Protein AF-A0A3P3YC11-F1 (afdb_monomer_lite)

pLDDT: mean 80.74, std 18.75, range [31.38, 98.19]

InterPro domains:
  IPR009737 Thioredoxin-like ferredoxin [PF06999] (47-223)
  IPR009737 Thioredoxin-like ferredoxin [PTHR31902] (28-222)
  IPR009737 Thioredoxin-like ferredoxin [cd03062] (147-222)
  IPR036249 Thioredoxin-like superfamily [SSF52833] (149-223)

Foldseek 3Di:
DCDVVCVLLVLLFDDDQPLLVVLQVQQPDCPQGLVPPLLPDPDAFDFDAFQKEKEAADADLVPAALPNCPDQLNVLLVVLQVPAPAPGHYDYKYWNHHHQWMAMFQQQKIFGDPHHDHSLQSNLVCCCRGVVDDCVPPPGHDIDHHAKEKEAECNCNNAVNSVSYRVSVQVSVVVSCVVSVPRYYYIYMHDDGDSSFHRWMWIFHDDPSGRSIWIWGSWDQDDPRSGRNTDTHTHDD

Secondary structure (DSSP, 8-state):
-HHHHHHHHHHTTSS-HHHHHHHHHTT--TTTSTT-GGGG--PPP-----SEEEEEE---GGG--SSGGGSHHHHHHHHHHHHS--SSPEEEEEESSPTTEEEEETTTEEEE-SSSPPHHHHHHHHHHHHS----TT--PPPPEE---EEEEE--TTT-HHHHHHHHHHHHHHHHHHHHTT---E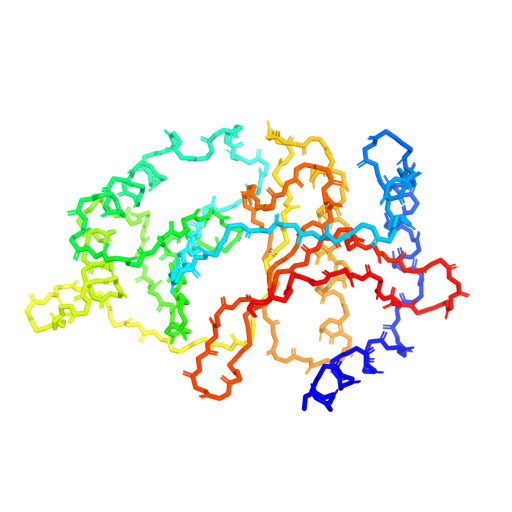EEEES--S-GGG-S-EEEE--BTTB---EEEEEEEE-SSSSS--EEEEE---

Organism: Plasmodiophora brassicae (NCBI:txid37360)

Sequence (237 aa):
MDTVMKGLVGALAAIAPVAARLQRSRCASTAVGFDRAEMDSEAKMEFKPYGLHIMVGSGAPSTWPSNWDTTDTGKAFVAAAKGVKSDVKVKVTACDAPVGHVFVFPASVRYEFQSNPTSTDATRILRVHASKEANEGTLLPKCSPVGPMIFVCSHAARDARCGACGPVLVNTFREEIASLRLAADVFACSHIGGHKYAGNAIIFAARDRQSRGDWFGYVKPDRGHGAAVWTAKTSKT

Structure (mmCIF, N/CA/C/O backbone):
data_AF-A0A3P3YC11-F1
#
_entry.id   AF-A0A3P3YC11-F1
#
loop_
_atom_site.group_PDB
_atom_site.id
_atom_site.type_symbol
_atom_site.label_atom_id
_atom_site.label_alt_id
_atom_site.label_comp_id
_atom_site.label_asym_id
_atom_site.label_entity_id
_atom_site.label_seq_id
_atom_site.pdbx_PDB_ins_code
_atom_site.Cartn_x
_atom_site.Cartn_y
_atom_site.Cartn_z
_atom_site.occupancy
_atom_site.B_iso_or_equiv
_atom_site.auth_seq_id
_atom_site.auth_comp_id
_atom_site.auth_asym_id
_atom_site.auth_atom_id
_atom_site.pdbx_PDB_model_num
ATOM 1 N N . MET A 1 1 ? -12.157 -20.520 -6.564 1.00 31.38 1 MET A N 1
ATOM 2 C CA . MET A 1 1 ? -10.774 -20.048 -6.303 1.00 31.38 1 MET A CA 1
ATOM 3 C C . MET A 1 1 ? -10.126 -19.478 -7.556 1.00 31.38 1 MET A C 1
ATOM 5 O O . MET A 1 1 ? -9.568 -18.391 -7.486 1.00 31.38 1 MET A O 1
ATOM 9 N N . ASP A 1 2 ? -10.294 -20.146 -8.695 1.00 35.44 2 ASP A N 1
ATOM 10 C CA . ASP A 1 2 ? -9.686 -19.769 -9.969 1.00 35.44 2 ASP A CA 1
ATOM 11 C C . ASP A 1 2 ? -10.378 -18.634 -10.733 1.00 35.44 2 ASP A C 1
ATOM 13 O O . ASP A 1 2 ? -9.699 -17.866 -11.380 1.00 35.44 2 ASP A O 1
ATOM 17 N N . THR A 1 3 ? -11.696 -18.465 -10.681 1.00 31.73 3 THR A N 1
ATOM 18 C CA . THR A 1 3 ? -12.405 -17.685 -11.719 1.00 31.73 3 THR A CA 1
ATOM 19 C C . THR A 1 3 ? -12.270 -16.164 -11.606 1.00 31.73 3 THR A C 1
ATOM 21 O O . THR A 1 3 ? -12.244 -15.484 -12.620 1.00 31.73 3 THR A O 1
ATOM 24 N N . VAL A 1 4 ? -12.136 -15.613 -10.395 1.00 36.00 4 VAL A N 1
ATOM 25 C CA . VAL A 1 4 ? -11.955 -14.159 -10.197 1.00 36.00 4 VAL A CA 1
ATOM 26 C C . VAL A 1 4 ? -10.496 -13.759 -10.404 1.00 36.00 4 VAL A C 1
ATOM 28 O O . VAL A 1 4 ? -10.234 -12.711 -10.978 1.00 36.00 4 VAL A O 1
ATOM 31 N N . MET A 1 5 ? -9.541 -14.616 -10.013 1.00 40.25 5 MET A N 1
ATOM 32 C CA . MET A 1 5 ? -8.123 -14.372 -10.291 1.00 40.25 5 MET A CA 1
ATOM 33 C C . MET A 1 5 ? -7.777 -14.694 -11.748 1.00 40.25 5 MET A C 1
ATOM 35 O O . MET A 1 5 ? -7.109 -13.887 -12.356 1.00 40.25 5 MET A O 1
ATOM 39 N N . LYS A 1 6 ? -8.304 -15.766 -12.359 1.00 38.12 6 LYS A N 1
ATOM 40 C CA . LYS A 1 6 ? -8.274 -15.989 -13.820 1.00 38.12 6 LYS A CA 1
ATOM 41 C C . LYS A 1 6 ? -9.089 -14.944 -14.579 1.00 38.12 6 LYS A C 1
ATOM 43 O O . LYS A 1 6 ? -8.797 -14.708 -15.735 1.00 38.12 6 LYS A O 1
ATOM 48 N N . GLY A 1 7 ? -10.082 -14.316 -13.955 1.00 36.03 7 GLY A N 1
ATOM 49 C CA . GLY A 1 7 ? -10.837 -13.203 -14.533 1.00 36.03 7 GLY A CA 1
ATOM 50 C C . GLY A 1 7 ? -10.022 -11.913 -14.547 1.00 36.03 7 GLY A C 1
ATOM 51 O O . GLY A 1 7 ? -9.930 -11.271 -15.582 1.00 36.03 7 GLY A O 1
ATOM 52 N N . LEU A 1 8 ? -9.357 -11.579 -13.436 1.00 43.12 8 LEU A N 1
ATOM 53 C CA . LEU A 1 8 ? -8.451 -10.431 -13.348 1.00 43.12 8 LEU A CA 1
ATOM 54 C C . LEU A 1 8 ? -7.185 -10.674 -14.192 1.00 43.12 8 LEU A C 1
ATOM 56 O O . LEU A 1 8 ? -6.868 -9.870 -15.048 1.00 43.12 8 LEU A O 1
ATOM 60 N N . VAL A 1 9 ? -6.520 -11.823 -14.034 1.00 42.84 9 VAL A N 1
ATOM 61 C CA . VAL A 1 9 ? -5.318 -12.259 -14.781 1.00 42.84 9 VAL A CA 1
ATOM 62 C C . VAL A 1 9 ? -5.615 -12.545 -16.259 1.00 42.84 9 VAL A C 1
ATOM 64 O O . VAL A 1 9 ? -4.761 -12.304 -17.103 1.00 42.84 9 VAL A O 1
ATOM 67 N N . GLY A 1 10 ? -6.808 -13.037 -16.596 1.00 36.97 10 GLY A N 1
ATOM 68 C CA . GLY A 1 10 ? -7.215 -13.353 -17.971 1.00 36.97 10 GLY A CA 1
ATOM 69 C C . GLY A 1 10 ? -7.763 -12.156 -18.745 1.00 36.97 10 GLY A C 1
ATOM 70 O O . GLY A 1 10 ? -7.577 -12.099 -19.956 1.00 36.97 10 GLY A O 1
ATOM 71 N N . ALA A 1 11 ? -8.365 -11.169 -18.072 1.00 36.66 11 ALA A N 1
ATOM 72 C CA . ALA A 1 11 ? -8.694 -9.890 -18.700 1.00 36.66 11 ALA A CA 1
ATOM 73 C C . ALA A 1 11 ? -7.411 -9.113 -19.067 1.00 36.66 11 ALA A C 1
ATOM 75 O O . ALA A 1 11 ? -7.336 -8.565 -20.159 1.00 36.66 11 ALA A O 1
ATOM 76 N N . LEU A 1 12 ? -6.357 -9.188 -18.237 1.00 42.50 12 LEU A N 1
ATOM 77 C CA . LEU A 1 12 ? -5.013 -8.596 -18.445 1.00 42.50 12 LEU A CA 1
ATOM 78 C C . LEU A 1 12 ? -4.248 -9.094 -19.684 1.00 42.50 12 LEU A C 1
ATOM 80 O O . LEU A 1 12 ? -3.185 -8.570 -20.005 1.00 42.50 12 LEU A O 1
ATOM 84 N N . ALA A 1 13 ? -4.773 -10.075 -20.421 1.00 38.78 13 ALA A N 1
ATOM 85 C CA . ALA A 1 13 ? -4.080 -10.674 -21.557 1.00 38.78 13 ALA A CA 1
ATOM 86 C C . ALA A 1 13 ? -4.259 -9.937 -22.903 1.00 38.78 13 ALA A C 1
ATOM 88 O O . ALA A 1 13 ? -3.615 -10.337 -23.871 1.00 38.78 13 ALA A O 1
ATOM 89 N N . ALA A 1 14 ? -5.105 -8.900 -23.016 1.00 39.62 14 ALA A N 1
ATOM 90 C CA . ALA A 1 14 ? -5.551 -8.445 -24.342 1.00 39.62 14 ALA A CA 1
ATOM 91 C C . ALA A 1 14 ? -5.082 -7.060 -24.836 1.00 39.62 14 ALA A C 1
ATOM 93 O O . ALA A 1 14 ? -5.078 -6.874 -26.051 1.00 39.62 14 ALA A O 1
ATOM 94 N N . ILE A 1 15 ? -4.707 -6.071 -24.009 1.00 45.22 15 ILE A N 1
ATOM 95 C CA . ILE A 1 15 ? -4.451 -4.705 -24.530 1.00 45.22 15 ILE A CA 1
ATOM 96 C C . ILE A 1 15 ? -3.474 -3.898 -23.642 1.00 45.22 15 ILE A C 1
ATOM 98 O O . ILE A 1 15 ? -3.940 -3.244 -22.716 1.00 45.22 15 ILE A O 1
ATOM 102 N N . ALA A 1 16 ? -2.164 -3.885 -23.970 1.00 48.28 16 ALA A N 1
ATOM 103 C CA . ALA A 1 16 ? -1.202 -2.757 -23.793 1.00 48.28 16 ALA A CA 1
ATOM 104 C C . ALA A 1 16 ? 0.285 -3.137 -24.106 1.00 48.28 16 ALA A C 1
ATOM 106 O O . ALA A 1 16 ? 1.169 -3.010 -23.254 1.00 48.28 16 ALA A O 1
ATOM 107 N N . PRO A 1 17 ? 0.647 -3.575 -25.332 1.00 52.44 17 PRO A N 1
ATOM 108 C CA . PRO A 1 17 ? 1.970 -4.172 -25.595 1.00 52.44 17 PRO A CA 1
ATOM 109 C C . PRO A 1 17 ? 3.158 -3.199 -25.502 1.00 52.44 17 PRO A C 1
ATOM 111 O O . PRO A 1 17 ? 4.260 -3.568 -25.094 1.00 52.44 17 PRO A O 1
ATOM 114 N N . VAL A 1 18 ? 2.967 -1.954 -25.947 1.00 48.53 18 VAL A N 1
ATOM 115 C CA . VAL A 1 18 ? 4.087 -1.052 -26.275 1.00 48.53 18 VAL A CA 1
ATOM 116 C C . VAL A 1 18 ? 4.528 -0.216 -25.071 1.00 48.53 18 VAL A C 1
ATOM 118 O O . VAL A 1 18 ? 5.728 -0.124 -24.802 1.00 48.53 18 VAL A O 1
ATOM 121 N N . ALA A 1 19 ? 3.584 0.340 -24.306 1.00 48.12 19 ALA A N 1
ATOM 122 C CA . ALA A 1 19 ? 3.881 1.129 -23.107 1.00 48.12 19 ALA A CA 1
ATOM 123 C C . ALA A 1 19 ? 4.548 0.269 -22.021 1.00 48.12 19 ALA A C 1
ATOM 125 O O . ALA A 1 19 ? 5.617 0.625 -21.515 1.00 48.12 19 ALA A O 1
ATOM 126 N N . ALA A 1 20 ? 4.009 -0.932 -21.782 1.00 51.00 20 ALA A N 1
ATOM 127 C CA . ALA A 1 20 ? 4.598 -1.905 -20.871 1.00 51.00 20 ALA A CA 1
ATOM 128 C C . ALA A 1 20 ? 6.031 -2.282 -21.290 1.00 51.00 20 ALA A C 1
ATOM 130 O O . ALA A 1 20 ? 6.932 -2.316 -20.451 1.00 51.00 20 ALA A O 1
ATOM 131 N N . ARG A 1 21 ? 6.293 -2.499 -22.591 1.00 56.41 21 ARG A N 1
ATOM 132 C CA . ARG A 1 21 ? 7.642 -2.794 -23.121 1.00 56.41 21 ARG A CA 1
ATOM 133 C C . ARG A 1 21 ? 8.648 -1.668 -22.859 1.00 56.41 21 ARG A C 1
ATOM 135 O O . ARG A 1 21 ? 9.783 -1.951 -22.479 1.00 56.41 21 ARG A O 1
ATOM 142 N N . LEU A 1 22 ? 8.234 -0.411 -23.014 1.00 52.38 22 LEU A N 1
ATOM 143 C CA . LEU A 1 22 ? 9.079 0.771 -22.788 1.00 52.38 22 LEU A CA 1
ATOM 144 C C . LEU A 1 22 ? 9.325 1.086 -21.307 1.00 52.38 22 LEU A C 1
ATOM 146 O O . LEU A 1 22 ? 10.337 1.703 -20.974 1.00 52.38 22 LEU A O 1
ATOM 150 N N . GLN A 1 23 ? 8.414 0.714 -20.409 1.00 58.94 23 GLN A N 1
ATOM 151 C CA . GLN A 1 23 ? 8.630 0.846 -18.965 1.00 58.94 23 GLN A CA 1
ATOM 152 C C . GLN A 1 23 ? 9.544 -0.269 -18.439 1.00 58.94 23 GLN A C 1
ATOM 154 O O . GLN A 1 23 ? 10.424 -0.011 -17.619 1.00 58.94 23 GLN A O 1
ATOM 159 N N . ARG A 1 24 ? 9.413 -1.490 -18.975 1.00 58.72 24 ARG A N 1
ATOM 160 C CA . ARG A 1 24 ? 10.294 -2.627 -18.655 1.00 58.72 24 ARG A CA 1
ATOM 161 C C . ARG A 1 24 ? 11.753 -2.366 -18.999 1.00 58.72 24 ARG A C 1
ATOM 163 O O . ARG A 1 24 ? 12.612 -2.651 -18.172 1.00 58.72 24 ARG A O 1
ATOM 170 N N . SER A 1 25 ? 12.045 -1.817 -20.181 1.00 59.88 25 SER A N 1
ATOM 171 C CA . SER A 1 25 ? 13.430 -1.546 -20.598 1.00 59.88 25 SER A CA 1
ATOM 172 C C . SER A 1 25 ? 14.163 -0.600 -19.640 1.00 59.88 25 SER A C 1
ATOM 174 O O . SER A 1 25 ? 15.367 -0.732 -19.458 1.00 59.88 25 SER A O 1
ATOM 176 N N . ARG A 1 26 ? 13.441 0.296 -18.953 1.00 65.38 26 ARG A N 1
ATOM 177 C CA . ARG A 1 26 ? 14.008 1.214 -17.948 1.00 65.38 26 ARG A CA 1
ATOM 178 C C . ARG A 1 26 ? 14.329 0.548 -16.606 1.00 65.38 26 ARG A C 1
ATOM 180 O O . ARG A 1 26 ? 15.037 1.138 -15.800 1.00 65.38 26 ARG A O 1
ATOM 187 N N . CYS A 1 27 ? 13.823 -0.661 -16.362 1.00 74.81 27 CYS A N 1
ATOM 188 C CA . CYS A 1 27 ? 14.071 -1.453 -15.153 1.00 74.81 27 CYS A CA 1
ATOM 189 C C . CYS A 1 27 ? 14.816 -2.772 -15.462 1.00 74.81 27 CYS A C 1
ATOM 191 O O . CYS A 1 27 ? 14.882 -3.676 -14.627 1.00 74.81 27 CYS A O 1
ATOM 193 N N . ALA A 1 28 ? 15.393 -2.897 -16.660 1.00 76.56 28 ALA A N 1
ATOM 194 C CA . ALA A 1 28 ? 16.264 -4.004 -17.041 1.00 76.56 28 ALA A CA 1
ATOM 195 C C . ALA A 1 28 ? 17.626 -3.846 -16.337 1.00 76.56 28 ALA A C 1
ATOM 197 O O . ALA A 1 28 ? 18.517 -3.136 -16.798 1.00 76.56 28 ALA A O 1
ATOM 198 N N . SER A 1 29 ? 17.747 -4.415 -15.136 1.00 85.38 29 SER A N 1
ATOM 199 C CA . SER A 1 29 ? 18.970 -4.381 -14.329 1.00 85.38 29 SER A CA 1
ATOM 200 C C . SER A 1 29 ? 19.126 -5.675 -13.542 1.00 85.38 29 SER A C 1
ATOM 202 O O . SER A 1 29 ? 18.206 -6.104 -12.840 1.00 85.38 29 SER A O 1
ATOM 204 N N . THR A 1 30 ? 20.319 -6.261 -13.613 1.00 87.75 30 THR A N 1
ATOM 205 C CA . THR A 1 30 ? 20.711 -7.465 -12.867 1.00 87.75 30 THR A CA 1
ATOM 206 C C . THR A 1 30 ? 21.045 -7.179 -11.401 1.00 87.75 30 THR A C 1
ATOM 208 O O . THR A 1 30 ? 21.107 -8.109 -10.603 1.00 87.75 30 THR A O 1
ATOM 211 N N . ALA A 1 31 ? 21.225 -5.907 -11.022 1.00 88.81 31 ALA A N 1
ATOM 212 C CA . ALA A 1 31 ? 21.516 -5.494 -9.647 1.00 88.81 31 ALA A CA 1
ATOM 213 C C . ALA A 1 31 ? 20.243 -5.124 -8.870 1.00 88.81 31 ALA A C 1
ATOM 215 O O . ALA A 1 31 ? 20.035 -5.569 -7.737 1.00 88.81 31 ALA A O 1
ATOM 216 N N . VAL A 1 32 ? 19.379 -4.306 -9.481 1.00 91.44 32 VAL A N 1
ATOM 217 C CA . VAL A 1 32 ? 18.206 -3.723 -8.807 1.00 91.44 32 VAL A CA 1
ATOM 218 C C . VAL A 1 32 ? 16.900 -3.875 -9.575 1.00 91.44 32 VAL A C 1
ATOM 220 O O . VAL A 1 32 ? 15.855 -3.583 -9.013 1.00 91.44 32 VAL A O 1
ATOM 223 N N . GLY A 1 33 ? 16.920 -4.373 -10.808 1.00 90.06 33 GLY A N 1
ATOM 224 C CA . GLY A 1 33 ? 15.754 -4.423 -11.689 1.00 90.06 33 GLY A CA 1
ATOM 225 C C . GLY A 1 33 ? 15.116 -5.804 -11.822 1.00 90.06 33 GLY A C 1
ATOM 226 O O . GLY A 1 33 ? 15.265 -6.664 -10.955 1.00 90.06 33 GLY A O 1
ATOM 227 N N . PHE A 1 34 ? 14.398 -6.029 -12.921 1.00 88.88 34 PHE A N 1
ATOM 228 C CA . PHE A 1 34 ? 13.710 -7.301 -13.188 1.00 88.88 34 PHE A CA 1
ATOM 229 C C . PHE A 1 34 ? 14.617 -8.417 -13.726 1.00 88.88 34 PHE A C 1
ATOM 231 O O . PHE A 1 34 ? 14.152 -9.545 -13.877 1.00 88.88 34 PHE A O 1
ATOM 238 N N . ASP A 1 35 ? 15.897 -8.130 -13.979 1.00 88.62 35 ASP A N 1
ATOM 239 C CA . ASP A 1 35 ? 16.855 -9.095 -14.540 1.00 88.62 35 ASP A CA 1
ATOM 240 C C . ASP A 1 35 ? 17.722 -9.756 -13.460 1.00 88.62 35 ASP A C 1
ATOM 242 O O . ASP A 1 35 ? 18.670 -10.477 -13.766 1.00 88.62 35 ASP A O 1
ATOM 246 N N . ARG A 1 36 ? 17.423 -9.497 -12.182 1.00 90.38 36 ARG A N 1
ATOM 247 C CA . ARG A 1 36 ? 18.080 -10.165 -11.054 1.00 90.38 36 ARG A CA 1
ATOM 248 C C . ARG A 1 36 ? 17.821 -11.674 -11.124 1.00 90.38 36 ARG A C 1
ATOM 250 O O . ARG A 1 36 ? 16.682 -12.093 -11.326 1.00 90.38 36 ARG A O 1
ATOM 257 N N . ALA A 1 37 ? 18.853 -12.480 -10.885 1.00 88.69 37 ALA A N 1
ATOM 258 C CA . ALA A 1 37 ? 18.785 -13.938 -11.010 1.00 88.69 37 ALA A CA 1
ATOM 259 C C . ALA A 1 37 ? 17.707 -14.574 -10.113 1.00 88.69 37 ALA A C 1
ATOM 261 O O . ALA A 1 37 ? 17.071 -15.557 -10.486 1.00 88.69 37 ALA A O 1
ATOM 262 N N . GLU A 1 38 ? 17.450 -13.998 -8.936 1.00 85.94 38 GLU A N 1
ATOM 263 C CA . GLU A 1 38 ? 16.436 -14.504 -8.012 1.00 85.94 38 GLU A CA 1
ATOM 264 C C . GLU A 1 38 ? 14.983 -14.299 -8.476 1.00 85.94 38 GLU A C 1
ATOM 266 O O . GLU A 1 38 ? 14.090 -14.905 -7.884 1.00 85.94 38 GLU A O 1
ATOM 271 N N . MET A 1 39 ? 14.727 -13.487 -9.512 1.00 82.38 39 MET A N 1
ATOM 272 C CA . MET A 1 39 ? 13.371 -13.228 -10.029 1.00 82.38 39 MET A CA 1
ATOM 273 C C . MET A 1 39 ? 12.712 -14.470 -10.633 1.00 82.38 39 MET A C 1
ATOM 275 O O . MET A 1 39 ? 11.491 -14.577 -10.597 1.00 82.38 39 MET A O 1
ATOM 279 N N . ASP A 1 40 ? 13.518 -15.396 -11.152 1.00 80.62 40 ASP A N 1
ATOM 280 C CA . ASP A 1 40 ? 13.090 -16.668 -11.752 1.00 80.62 40 ASP A CA 1
ATOM 281 C C . ASP A 1 40 ? 13.310 -17.863 -10.815 1.00 80.62 40 ASP A C 1
ATOM 283 O O . ASP A 1 40 ? 13.203 -19.019 -11.210 1.00 80.62 40 ASP A O 1
ATOM 287 N N . SER A 1 41 ? 13.647 -17.603 -9.550 1.00 73.12 41 SER A N 1
ATOM 288 C CA . SER A 1 41 ? 13.784 -18.664 -8.553 1.00 73.12 41 SER A CA 1
ATOM 289 C C . SER A 1 41 ? 12.448 -19.392 -8.360 1.00 73.12 41 SER A C 1
ATOM 291 O O . SER A 1 41 ? 11.405 -18.770 -8.474 1.00 73.12 41 SER A O 1
ATOM 293 N N . GLU A 1 42 ? 12.450 -20.650 -7.921 1.00 6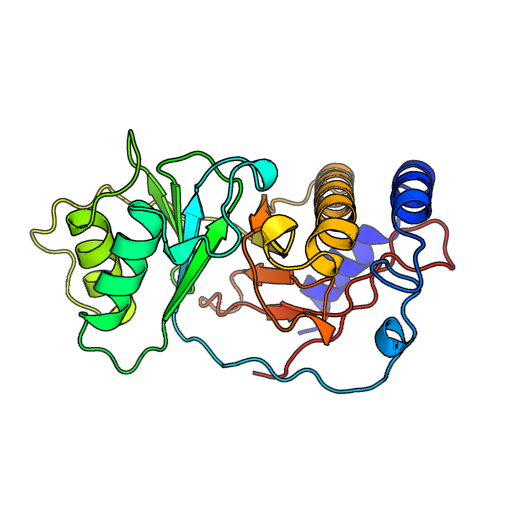9.94 42 GLU A N 1
ATOM 294 C CA . GLU A 1 42 ? 11.250 -21.354 -7.419 1.00 69.94 42 GLU A CA 1
ATOM 295 C C . GLU A 1 42 ? 11.066 -21.199 -5.895 1.00 69.94 42 GLU A C 1
ATOM 297 O O . GLU A 1 42 ? 10.158 -21.765 -5.286 1.00 69.94 42 GLU A O 1
ATOM 302 N N . ALA A 1 43 ? 11.933 -20.419 -5.235 1.00 69.12 43 ALA A N 1
ATOM 303 C CA . ALA A 1 43 ? 11.908 -20.273 -3.784 1.00 69.12 43 ALA A CA 1
ATOM 304 C C . ALA A 1 43 ? 10.558 -19.734 -3.292 1.00 69.12 43 ALA A C 1
ATOM 306 O O . ALA A 1 43 ? 10.063 -18.714 -3.794 1.00 69.12 43 ALA A O 1
ATOM 307 N N . LYS A 1 44 ? 10.001 -20.405 -2.277 1.00 68.31 44 LYS A N 1
ATOM 308 C CA . LYS A 1 44 ? 8.820 -19.944 -1.546 1.00 68.31 44 LYS A CA 1
ATOM 309 C C . LYS A 1 44 ? 9.147 -18.644 -0.821 1.00 68.31 44 LYS A C 1
ATOM 311 O O . LYS A 1 44 ? 10.247 -18.470 -0.302 1.00 68.31 44 LYS A O 1
ATOM 316 N N . MET A 1 45 ? 8.178 -17.741 -0.794 1.00 72.31 45 MET A N 1
ATOM 317 C CA . MET A 1 45 ? 8.295 -16.506 -0.035 1.00 72.31 45 MET A CA 1
ATOM 318 C C . MET A 1 45 ? 7.722 -16.705 1.354 1.00 72.31 45 MET A C 1
ATOM 320 O O . MET A 1 45 ? 6.624 -17.239 1.519 1.00 72.31 45 MET A O 1
ATOM 324 N N . GLU A 1 46 ? 8.460 -16.215 2.334 1.00 71.38 46 GLU A N 1
ATOM 325 C CA . GLU A 1 46 ? 8.016 -16.152 3.714 1.00 71.38 46 GLU A CA 1
ATOM 326 C C . GLU A 1 46 ? 7.658 -14.709 4.045 1.00 71.38 46 GLU A C 1
ATOM 328 O O . GLU A 1 46 ? 8.499 -13.807 3.972 1.00 71.38 46 GLU A O 1
ATOM 333 N N . PHE A 1 47 ? 6.401 -14.494 4.417 1.00 71.00 47 PHE A N 1
ATOM 334 C CA . PHE A 1 47 ? 5.934 -13.223 4.944 1.00 71.00 47 PHE A CA 1
ATOM 335 C C . PHE A 1 47 ? 5.445 -13.414 6.371 1.00 71.00 47 PHE A C 1
ATOM 337 O O . PHE A 1 47 ? 4.905 -14.456 6.738 1.00 71.00 47 PHE A O 1
ATOM 344 N N . LYS A 1 48 ? 5.635 -12.380 7.192 1.00 75.81 48 LYS A N 1
ATOM 345 C CA . LYS A 1 48 ? 5.049 -12.358 8.529 1.00 75.81 48 LYS A CA 1
ATOM 346 C C . LYS A 1 48 ? 3.530 -12.221 8.377 1.00 75.81 48 LYS A C 1
ATOM 348 O O . LYS A 1 48 ? 3.104 -11.271 7.721 1.00 75.81 48 LYS A O 1
ATOM 353 N N . PRO A 1 49 ? 2.719 -13.107 8.979 1.00 77.75 49 PRO A N 1
ATOM 354 C CA . PRO A 1 49 ? 1.275 -12.950 8.944 1.00 77.75 49 PRO A CA 1
ATOM 355 C C . PRO A 1 49 ? 0.875 -11.746 9.803 1.00 77.75 49 PRO A C 1
ATOM 357 O O . PRO A 1 49 ? 1.289 -11.631 10.963 1.00 77.75 49 PRO A O 1
ATOM 360 N N . TYR A 1 50 ? 0.069 -10.859 9.226 1.00 87.81 50 TYR A N 1
ATOM 361 C CA . TYR A 1 50 ? -0.557 -9.730 9.906 1.00 87.81 50 TYR A CA 1
ATOM 362 C C . TYR A 1 50 ? -2.072 -9.913 9.858 1.00 87.81 50 TYR A C 1
ATOM 364 O O . TYR A 1 50 ? -2.618 -10.324 8.840 1.00 87.81 50 TYR A O 1
ATOM 372 N N . GLY A 1 51 ? -2.745 -9.653 10.977 1.00 90.06 51 GLY A N 1
ATOM 373 C CA . GLY A 1 51 ? -4.204 -9.759 11.061 1.00 90.06 51 GLY A CA 1
ATOM 374 C C . GLY A 1 51 ? -4.923 -8.433 10.805 1.00 90.06 51 GLY A C 1
ATOM 375 O O . GLY A 1 51 ? -6.130 -8.436 10.584 1.00 90.06 51 GLY A O 1
ATOM 376 N N . LEU A 1 52 ? -4.188 -7.316 10.822 1.00 93.56 52 LEU A N 1
ATOM 377 C CA . LEU A 1 52 ? -4.692 -5.975 10.539 1.00 93.56 52 LEU A CA 1
ATOM 378 C C . LEU A 1 52 ? -3.662 -5.208 9.712 1.00 93.56 52 LEU A C 1
ATOM 380 O O . LEU A 1 52 ? -2.494 -5.116 10.095 1.00 93.56 52 LEU A O 1
ATOM 384 N N . HIS A 1 53 ? -4.101 -4.627 8.603 1.00 95.38 53 HIS A N 1
ATOM 385 C CA . HIS A 1 53 ? -3.287 -3.739 7.783 1.00 95.38 53 HIS A CA 1
ATOM 386 C C . HIS A 1 53 ? -3.889 -2.342 7.776 1.00 95.38 53 HIS A C 1
ATOM 388 O O . HIS A 1 53 ? -5.083 -2.175 7.527 1.00 95.38 53 HIS A O 1
ATOM 394 N N . ILE A 1 54 ? -3.042 -1.349 8.023 1.00 96.94 54 ILE A N 1
ATOM 395 C CA . ILE A 1 54 ? -3.394 0.065 7.991 1.00 96.94 54 ILE A CA 1
ATOM 396 C C . ILE A 1 54 ? -2.534 0.734 6.927 1.00 96.94 54 ILE A C 1
ATOM 398 O O . ILE A 1 54 ? -1.312 0.824 7.080 1.00 96.94 54 ILE A O 1
ATOM 402 N N . MET A 1 55 ? -3.179 1.197 5.860 1.00 97.69 55 MET A N 1
ATOM 403 C CA . MET A 1 55 ? -2.530 1.958 4.794 1.00 97.69 55 MET A CA 1
ATOM 404 C C . MET A 1 55 ? -2.821 3.440 5.007 1.00 97.69 55 MET A C 1
ATOM 406 O O . MET A 1 55 ? -3.980 3.848 5.009 1.00 97.69 55 MET A O 1
ATOM 410 N N . VAL A 1 56 ? -1.785 4.245 5.214 1.00 98.06 56 VAL A N 1
ATOM 411 C CA . VAL A 1 56 ? -1.904 5.674 5.528 1.00 98.06 56 VAL A CA 1
ATOM 412 C C . VAL A 1 56 ? -1.526 6.486 4.296 1.00 98.06 56 VAL A C 1
ATOM 414 O O . VAL A 1 56 ? -0.425 6.337 3.772 1.00 98.06 56 VAL A O 1
ATOM 417 N N . GLY A 1 57 ? -2.426 7.338 3.814 1.00 97.62 57 GLY A N 1
ATOM 418 C CA . GLY A 1 57 ? -2.147 8.292 2.746 1.00 97.62 57 GLY A CA 1
ATOM 419 C C . GLY A 1 57 ? -1.095 9.295 3.206 1.00 97.62 57 GLY A C 1
ATOM 420 O O . GLY A 1 57 ? -1.267 9.978 4.216 1.00 97.62 57 GLY A O 1
ATOM 421 N N . SER A 1 58 ? 0.040 9.330 2.517 1.00 95.12 58 SER A N 1
ATOM 422 C CA . SER A 1 58 ? 1.225 10.104 2.916 1.00 95.12 58 SER A CA 1
ATOM 423 C C . SER A 1 58 ? 1.904 10.780 1.723 1.00 95.12 58 SER A C 1
ATOM 425 O O . SER A 1 58 ? 3.090 11.103 1.783 1.00 95.12 58 SER A O 1
ATOM 427 N N . GLY A 1 59 ? 1.165 10.995 0.630 1.00 90.12 59 GLY A N 1
ATOM 428 C CA . GLY A 1 59 ? 1.683 11.646 -0.572 1.00 90.12 59 GLY A CA 1
ATOM 429 C C . GLY A 1 59 ? 2.738 10.818 -1.314 1.00 90.12 59 GLY A C 1
ATOM 430 O O . GLY A 1 59 ? 2.859 9.611 -1.122 1.00 90.12 59 GLY A O 1
ATOM 431 N N . ALA A 1 60 ? 3.489 11.464 -2.205 1.00 92.50 60 ALA A N 1
ATOM 432 C CA . ALA A 1 60 ? 4.341 10.773 -3.169 1.00 92.50 60 ALA A CA 1
ATOM 433 C C . ALA A 1 60 ? 5.503 9.981 -2.520 1.00 92.50 60 ALA A C 1
ATOM 435 O O . ALA A 1 60 ? 6.171 10.506 -1.631 1.00 92.50 60 ALA A O 1
ATOM 436 N N . PRO A 1 61 ? 5.861 8.784 -3.032 1.00 94.06 61 PRO A N 1
ATOM 437 C CA . PRO A 1 61 ? 6.962 7.981 -2.490 1.00 94.06 61 PRO A CA 1
ATOM 438 C C . PRO A 1 61 ? 8.324 8.681 -2.449 1.00 94.06 61 PRO A C 1
ATOM 440 O O . PRO A 1 61 ? 9.183 8.320 -1.647 1.00 94.06 61 PRO A O 1
ATOM 443 N N . SER A 1 62 ? 8.532 9.675 -3.317 1.00 93.50 62 SER A N 1
ATOM 444 C CA . SER A 1 62 ? 9.761 10.467 -3.397 1.00 93.50 62 SER A CA 1
ATOM 445 C C . SER A 1 62 ? 9.988 11.379 -2.190 1.00 93.50 62 SER A C 1
ATOM 447 O O . SER A 1 62 ? 11.100 11.867 -2.017 1.00 93.50 62 SER A O 1
ATOM 449 N N . THR A 1 63 ? 8.963 11.633 -1.372 1.00 93.38 63 THR A N 1
ATOM 450 C CA . THR A 1 63 ? 9.069 12.487 -0.177 1.00 93.38 63 THR A CA 1
ATOM 451 C C . THR A 1 63 ? 9.283 11.686 1.106 1.00 93.38 63 THR A C 1
ATOM 453 O O . THR A 1 63 ? 9.534 12.272 2.159 1.00 93.38 63 THR A O 1
ATOM 456 N N . TRP A 1 64 ? 9.186 10.354 1.053 1.00 95.50 64 TRP A N 1
ATOM 457 C CA . TRP A 1 64 ? 9.302 9.519 2.242 1.00 95.50 64 TRP A CA 1
ATOM 458 C C . TRP A 1 64 ? 10.765 9.354 2.675 1.00 95.50 64 TRP A C 1
ATOM 460 O O . TRP A 1 64 ? 11.628 9.057 1.843 1.00 95.50 64 TRP A O 1
ATOM 470 N N . PRO A 1 65 ? 11.069 9.476 3.981 1.00 95.75 65 PRO A N 1
ATOM 471 C CA . PRO A 1 65 ? 12.379 9.105 4.495 1.00 95.75 65 PRO A CA 1
ATOM 472 C C . PRO A 1 65 ? 12.553 7.584 4.430 1.00 95.75 65 PRO A C 1
ATOM 474 O O . PRO A 1 65 ? 11.577 6.838 4.506 1.00 95.75 65 PRO A O 1
ATOM 477 N N . SER A 1 66 ? 13.801 7.099 4.413 1.00 94.56 66 SER A N 1
ATOM 478 C CA . SER A 1 66 ? 14.113 5.657 4.392 1.00 94.56 66 SER A CA 1
ATOM 479 C C . SER A 1 66 ? 13.358 4.855 5.459 1.00 94.56 66 SER A C 1
ATOM 481 O O . SER A 1 66 ? 12.996 3.700 5.239 1.00 94.56 66 SER A O 1
ATOM 483 N N . ASN A 1 67 ? 13.094 5.464 6.615 1.00 93.31 67 ASN A N 1
ATOM 484 C CA . ASN A 1 67 ? 12.242 4.914 7.660 1.00 93.31 67 ASN A CA 1
ATOM 485 C C . ASN A 1 67 ? 10.972 5.759 7.775 1.00 93.31 67 ASN A C 1
ATOM 487 O O . ASN A 1 67 ? 10.913 6.670 8.589 1.00 93.31 67 ASN A O 1
ATOM 491 N N . TRP A 1 68 ? 9.941 5.466 6.985 1.00 92.38 68 TRP A N 1
ATOM 492 C CA . TRP A 1 68 ? 8.695 6.242 7.016 1.00 92.38 68 TRP A CA 1
ATOM 493 C C . TRP A 1 68 ? 8.051 6.289 8.426 1.00 92.38 68 TRP A C 1
ATOM 495 O O . TRP A 1 68 ? 7.456 7.298 8.801 1.00 92.38 68 TRP A O 1
ATOM 505 N N . ASP A 1 69 ? 8.269 5.255 9.248 1.00 90.75 69 ASP A N 1
ATOM 506 C CA . ASP A 1 69 ? 7.840 5.180 10.652 1.00 90.75 69 ASP A CA 1
ATOM 507 C C . ASP A 1 69 ? 8.471 6.265 11.555 1.00 90.75 69 ASP A C 1
ATOM 509 O O . ASP A 1 69 ? 8.065 6.407 12.706 1.00 90.75 69 ASP A O 1
ATOM 513 N N . THR A 1 70 ? 9.469 7.029 11.080 1.00 93.12 70 THR A N 1
ATOM 514 C CA . THR A 1 70 ? 10.056 8.161 11.823 1.00 93.12 70 THR A CA 1
ATOM 515 C C . THR A 1 70 ? 9.340 9.487 11.582 1.00 93.12 70 THR A C 1
ATOM 517 O O . THR A 1 70 ? 9.633 10.455 12.287 1.00 93.12 70 THR A O 1
ATOM 520 N N . THR A 1 71 ? 8.425 9.544 10.612 1.00 93.69 71 THR A N 1
ATOM 521 C CA . THR A 1 71 ? 7.514 10.684 10.422 1.00 93.69 71 THR A CA 1
ATOM 522 C C . THR A 1 71 ? 6.546 10.789 11.599 1.00 93.69 71 THR A C 1
ATOM 524 O O . THR A 1 71 ? 6.288 9.794 12.276 1.00 93.69 71 THR A O 1
ATOM 527 N N . ASP A 1 72 ? 5.983 11.969 11.852 1.00 94.31 72 ASP A N 1
ATOM 528 C CA . ASP A 1 72 ? 5.060 12.154 12.980 1.00 94.31 72 ASP A CA 1
ATOM 529 C C . ASP A 1 72 ? 3.813 11.267 12.851 1.00 94.31 72 ASP A C 1
ATOM 531 O O . ASP A 1 72 ? 3.433 10.583 13.803 1.00 94.31 72 ASP A O 1
ATOM 535 N N . THR A 1 73 ? 3.238 11.178 11.649 1.00 94.12 73 THR A N 1
ATOM 536 C CA . THR A 1 73 ? 2.109 10.283 11.359 1.00 94.12 73 THR A CA 1
ATOM 537 C C . THR A 1 73 ? 2.504 8.807 11.466 1.00 94.12 73 THR A C 1
ATOM 539 O O . THR A 1 73 ? 1.770 8.017 12.059 1.00 94.12 73 THR A O 1
ATOM 542 N N . GLY A 1 74 ? 3.678 8.416 10.958 1.00 95.19 74 GLY A N 1
ATOM 543 C CA . GLY A 1 74 ? 4.185 7.047 11.101 1.00 95.19 74 GLY A CA 1
ATOM 544 C C . GLY A 1 74 ? 4.365 6.647 12.567 1.00 95.19 74 GLY A C 1
ATOM 545 O O . GLY A 1 74 ? 3.826 5.627 13.002 1.00 95.19 74 GLY A O 1
ATOM 546 N N . LYS A 1 75 ? 5.022 7.498 13.366 1.00 96.25 75 LYS A N 1
ATOM 547 C CA . LYS A 1 75 ? 5.187 7.307 14.817 1.00 96.25 75 LYS A CA 1
ATOM 548 C C . LYS A 1 75 ? 3.844 7.183 15.524 1.00 96.25 75 LYS A C 1
ATOM 550 O O . LYS A 1 75 ? 3.695 6.297 16.362 1.00 96.25 75 LYS A O 1
ATOM 555 N N . ALA A 1 76 ? 2.874 8.030 15.180 1.00 96.62 76 ALA A N 1
ATOM 556 C CA . ALA A 1 76 ? 1.537 8.009 15.765 1.00 96.62 76 ALA A CA 1
ATOM 557 C C . ALA A 1 76 ? 0.849 6.646 15.584 1.00 96.62 76 ALA A C 1
ATOM 559 O O . ALA A 1 76 ? 0.409 6.044 16.566 1.00 96.62 76 ALA A O 1
ATOM 560 N N . PHE A 1 77 ? 0.813 6.114 14.359 1.00 96.94 77 PHE A N 1
ATOM 561 C CA . PHE A 1 77 ? 0.196 4.810 14.098 1.00 96.94 77 PHE A CA 1
ATOM 562 C C . PHE A 1 77 ? 0.995 3.638 14.666 1.00 96.94 77 PHE A C 1
ATOM 564 O O . PHE A 1 77 ? 0.399 2.701 15.197 1.00 96.94 77 PHE A O 1
ATOM 571 N N . VAL A 1 78 ? 2.328 3.675 14.602 1.00 95.25 78 VAL A N 1
ATOM 572 C CA . VAL A 1 78 ? 3.171 2.618 15.182 1.00 95.25 78 VAL A CA 1
ATOM 573 C C . VAL A 1 78 ? 3.043 2.582 16.707 1.00 95.25 78 VAL A C 1
ATOM 575 O O . VAL A 1 78 ? 2.971 1.499 17.287 1.00 95.25 78 VAL A O 1
ATOM 578 N N . ALA A 1 79 ? 2.985 3.739 17.371 1.00 95.94 79 ALA A N 1
ATOM 579 C CA . ALA A 1 79 ? 2.759 3.821 18.811 1.00 95.94 79 ALA A CA 1
ATOM 580 C C . ALA A 1 79 ? 1.355 3.329 19.187 1.00 95.94 79 ALA A C 1
ATOM 582 O O . ALA A 1 79 ? 1.227 2.507 20.094 1.00 95.94 79 ALA A O 1
ATOM 583 N N . ALA A 1 80 ? 0.319 3.748 18.452 1.00 95.44 80 ALA A N 1
ATOM 584 C CA . ALA A 1 80 ? -1.050 3.271 18.649 1.00 95.44 80 ALA A CA 1
ATOM 585 C C . ALA A 1 80 ? -1.159 1.744 18.494 1.00 95.44 80 ALA A C 1
ATOM 587 O O . ALA A 1 80 ? -1.752 1.076 19.339 1.00 95.44 80 ALA A O 1
ATOM 588 N N . ALA A 1 81 ? -0.528 1.180 17.461 1.00 94.62 81 ALA A N 1
ATOM 589 C CA . ALA A 1 81 ? -0.505 -0.260 17.214 1.00 94.62 81 ALA A CA 1
ATOM 590 C C . ALA A 1 81 ? 0.208 -1.054 18.322 1.00 94.62 81 ALA A C 1
ATOM 592 O O . ALA A 1 81 ? -0.142 -2.204 18.562 1.00 94.62 81 ALA A O 1
ATOM 593 N N . LYS A 1 82 ? 1.196 -0.459 19.003 1.00 93.25 82 LYS A N 1
ATOM 594 C CA . LYS A 1 82 ? 1.867 -1.068 20.166 1.00 93.25 82 LYS A CA 1
ATOM 595 C C . LYS A 1 82 ? 1.081 -0.900 21.468 1.00 93.25 82 LYS A C 1
ATOM 597 O O . LYS A 1 82 ? 1.216 -1.729 22.360 1.00 93.25 82 LYS A O 1
ATOM 602 N N . GLY A 1 83 ? 0.325 0.189 21.602 1.00 91.25 83 GLY A N 1
ATOM 603 C CA . GLY A 1 83 ? -0.412 0.525 22.823 1.00 91.25 83 GLY A CA 1
ATOM 604 C C . GLY A 1 83 ? -1.777 -0.155 22.944 1.00 91.25 83 GLY A C 1
ATOM 605 O O . GLY A 1 83 ? -2.341 -0.204 24.036 1.00 91.25 83 GLY A O 1
ATOM 606 N N . VAL A 1 84 ? -2.323 -0.665 21.841 1.00 88.25 84 VAL A N 1
ATOM 607 C CA . VAL A 1 84 ? -3.622 -1.343 21.820 1.00 88.25 84 VAL A CA 1
ATOM 608 C C . VAL A 1 84 ? -3.491 -2.775 22.350 1.00 88.25 84 VAL A C 1
ATOM 610 O O . VAL A 1 84 ? -2.605 -3.524 21.942 1.00 88.25 84 VAL A O 1
ATOM 613 N N . LYS A 1 85 ? -4.361 -3.170 23.287 1.00 87.19 85 LYS A N 1
ATOM 614 C CA . LYS A 1 85 ? -4.367 -4.530 23.848 1.00 87.19 85 LYS A CA 1
ATOM 615 C C . LYS A 1 85 ? -5.065 -5.472 22.871 1.00 87.19 85 LYS A C 1
ATOM 617 O O . LYS A 1 85 ? -6.292 -5.563 22.868 1.00 87.19 85 LYS A O 1
ATOM 622 N N . SER A 1 86 ? -4.296 -6.131 22.012 1.00 86.69 86 SER A N 1
ATOM 623 C CA . SER A 1 86 ? -4.811 -7.081 21.027 1.00 86.69 86 SER A CA 1
ATOM 624 C C . SER A 1 86 ? -3.759 -8.124 20.658 1.00 86.69 86 SER A C 1
ATOM 626 O O . SER A 1 86 ? -2.581 -7.799 20.529 1.00 86.69 86 SER A O 1
ATOM 628 N N . ASP A 1 87 ? -4.201 -9.357 20.411 1.00 85.75 87 ASP A N 1
ATOM 629 C CA . ASP A 1 87 ? -3.366 -10.422 19.837 1.00 85.75 87 ASP A CA 1
ATOM 630 C C . ASP A 1 87 ? -3.180 -10.265 18.313 1.00 85.75 87 ASP A C 1
ATOM 632 O O . ASP A 1 87 ? -2.434 -11.009 17.667 1.00 85.75 87 ASP A O 1
ATOM 636 N N . VAL A 1 88 ? -3.865 -9.290 17.703 1.00 88.38 88 VAL A N 1
ATOM 637 C CA . VAL A 1 88 ? -3.807 -9.028 16.266 1.00 88.38 88 VAL A CA 1
ATOM 638 C C . VAL A 1 88 ? -2.507 -8.313 15.913 1.00 88.38 88 VAL A C 1
ATOM 640 O O . VAL A 1 88 ? -2.268 -7.167 16.287 1.00 88.38 88 VAL A O 1
ATOM 643 N N . LYS A 1 89 ? -1.677 -8.963 15.094 1.00 90.62 89 LYS A N 1
ATOM 644 C CA . LYS A 1 89 ? -0.478 -8.338 14.523 1.00 90.62 89 LYS A CA 1
ATOM 645 C C . LYS A 1 89 ? -0.872 -7.255 13.519 1.00 90.62 89 LYS A C 1
ATOM 647 O O . LYS A 1 89 ? -1.440 -7.568 12.472 1.00 90.62 89 LYS A O 1
ATOM 652 N N . VAL A 1 90 ? -0.511 -6.008 13.816 1.00 93.81 90 VAL A N 1
ATOM 653 C CA . VAL A 1 90 ? -0.788 -4.843 12.965 1.00 93.81 90 VAL A CA 1
ATOM 654 C C . VAL A 1 90 ? 0.403 -4.525 12.060 1.00 93.81 90 VAL A C 1
ATOM 656 O O . VAL A 1 90 ? 1.539 -4.414 12.528 1.00 93.81 90 VAL A O 1
ATOM 659 N N . LYS A 1 91 ? 0.146 -4.321 10.766 1.00 93.94 91 LYS A N 1
ATOM 660 C CA . LYS A 1 91 ? 1.088 -3.721 9.815 1.00 93.94 91 LYS A CA 1
ATOM 661 C C . LYS A 1 91 ? 0.597 -2.335 9.428 1.00 93.94 91 LYS A C 1
ATOM 663 O O . LYS A 1 91 ? -0.453 -2.201 8.812 1.00 93.94 91 LYS A O 1
ATOM 668 N N . VAL A 1 92 ? 1.388 -1.316 9.745 1.00 96.12 92 VAL A N 1
ATOM 669 C CA . VAL A 1 92 ? 1.166 0.047 9.253 1.00 96.12 92 VAL A CA 1
ATOM 670 C C . VAL A 1 92 ? 2.068 0.282 8.044 1.00 96.12 92 VAL A C 1
ATOM 672 O O . VAL A 1 92 ? 3.188 -0.238 7.984 1.00 96.12 92 VAL A O 1
ATOM 675 N N . THR A 1 93 ? 1.574 0.975 7.025 1.00 96.81 93 THR A N 1
ATOM 676 C CA . THR A 1 93 ? 2.282 1.208 5.760 1.00 96.81 93 THR A CA 1
ATOM 677 C C . THR A 1 93 ? 1.827 2.539 5.169 1.00 96.81 93 T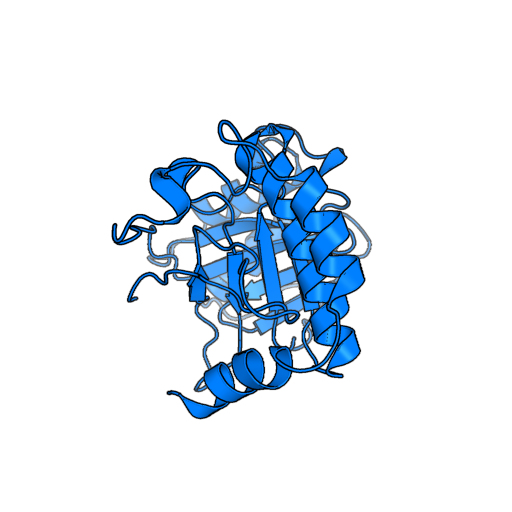HR A C 1
ATOM 679 O O . THR A 1 93 ? 0.631 2.778 5.054 1.00 96.81 93 THR A O 1
ATOM 682 N N . ALA A 1 94 ? 2.759 3.408 4.778 1.00 97.75 94 ALA A N 1
ATOM 683 C CA . ALA A 1 94 ? 2.416 4.607 4.011 1.00 97.75 94 ALA A CA 1
ATOM 684 C C . ALA A 1 94 ? 2.069 4.248 2.559 1.00 97.75 94 ALA A C 1
ATOM 686 O O . ALA A 1 94 ? 2.603 3.277 2.016 1.00 97.75 94 ALA A O 1
ATOM 687 N N . CYS A 1 95 ? 1.202 5.031 1.925 1.00 98.19 95 CYS A N 1
ATOM 688 C CA . CYS A 1 95 ? 0.843 4.911 0.516 1.00 98.19 95 CYS A CA 1
ATOM 689 C C . CYS A 1 95 ? 0.656 6.280 -0.147 1.00 98.19 95 CYS A C 1
ATOM 691 O O . CYS A 1 95 ? 0.489 7.290 0.538 1.00 98.19 95 CYS A O 1
ATOM 693 N N . ASP A 1 96 ? 0.685 6.308 -1.478 1.00 97.69 96 ASP A N 1
ATOM 694 C CA . ASP A 1 96 ? 0.569 7.529 -2.288 1.00 97.69 96 ASP A CA 1
ATOM 695 C C . ASP A 1 96 ? -0.868 8.033 -2.477 1.00 97.69 96 ASP A C 1
ATOM 697 O O . ASP A 1 96 ? -1.116 8.926 -3.286 1.00 97.69 96 ASP A O 1
A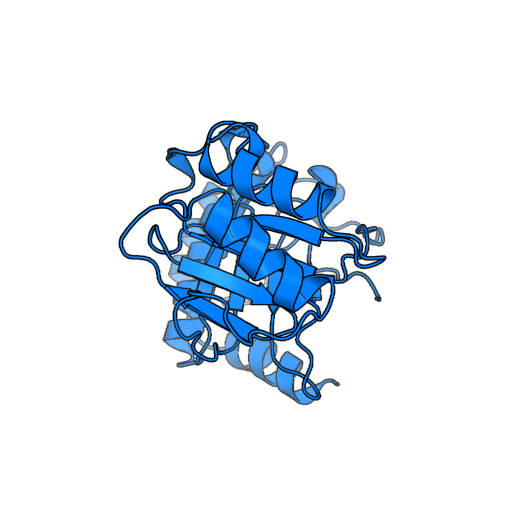TOM 701 N N . ALA A 1 97 ? -1.812 7.507 -1.695 1.00 97.25 97 ALA A N 1
ATOM 702 C CA . ALA A 1 97 ? -3.132 8.099 -1.559 1.00 97.25 97 ALA A CA 1
ATOM 703 C C . ALA A 1 97 ? -3.050 9.522 -0.958 1.00 97.25 97 ALA A C 1
ATOM 705 O O . ALA A 1 97 ? -2.070 9.852 -0.271 1.00 97.25 97 ALA A O 1
ATOM 706 N N . PRO A 1 98 ? -4.089 10.359 -1.164 1.00 95.69 98 PRO A N 1
ATOM 707 C CA . PRO A 1 98 ? -4.164 11.686 -0.564 1.00 95.69 98 PRO A CA 1
ATOM 708 C C . PRO A 1 98 ? -3.915 11.671 0.947 1.00 95.69 98 PRO A C 1
ATOM 710 O O . PRO A 1 98 ? -4.362 10.770 1.663 1.00 95.69 98 PRO A O 1
ATOM 713 N N . VAL A 1 99 ? -3.206 12.691 1.432 1.00 94.94 99 VAL A N 1
ATOM 714 C CA . VAL A 1 99 ? -3.015 12.909 2.870 1.00 94.94 99 VAL A CA 1
ATOM 715 C C . VAL A 1 99 ? -4.377 13.006 3.556 1.00 94.94 99 VAL A C 1
ATOM 717 O O . VAL A 1 99 ? -5.288 13.647 3.042 1.00 94.94 99 VAL A O 1
ATOM 720 N N . GLY A 1 100 ? -4.506 12.350 4.710 1.00 94.62 100 GLY A N 1
ATOM 721 C CA . GLY A 1 100 ? -5.768 12.258 5.445 1.00 94.62 100 GLY A CA 1
ATOM 722 C C . GLY A 1 100 ? -6.607 11.031 5.088 1.00 94.62 100 GLY A C 1
ATOM 723 O O . GLY A 1 100 ? -7.581 10.752 5.776 1.00 94.62 100 GLY A O 1
ATOM 724 N N . HIS A 1 101 ? -6.239 10.240 4.077 1.00 97.00 101 HIS A N 1
ATOM 725 C CA . HIS A 1 101 ? -6.879 8.944 3.842 1.00 97.00 101 HIS A CA 1
ATOM 726 C C . HIS A 1 101 ? -6.228 7.857 4.705 1.00 97.00 101 HIS A C 1
ATOM 728 O O . HIS A 1 101 ? -5.005 7.738 4.747 1.00 97.00 101 HIS A O 1
ATOM 734 N N . VAL A 1 102 ? -7.032 7.025 5.367 1.00 97.81 102 VAL A N 1
ATOM 735 C CA . VAL A 1 102 ? -6.548 5.849 6.109 1.00 97.81 102 VAL A CA 1
ATOM 736 C C . VAL A 1 102 ? -7.395 4.640 5.746 1.00 97.81 102 VAL A C 1
ATOM 738 O O . VAL A 1 102 ? -8.581 4.597 6.062 1.00 97.81 102 VAL A O 1
ATOM 741 N N . PHE A 1 103 ? -6.790 3.647 5.104 1.00 97.38 103 PHE A N 1
ATOM 742 C CA . PHE A 1 103 ? -7.453 2.398 4.737 1.00 97.38 103 PHE A CA 1
ATOM 743 C C . PHE A 1 103 ? -7.179 1.322 5.777 1.00 97.38 103 PHE A C 1
ATOM 745 O O . PHE A 1 103 ? -6.050 1.189 6.257 1.00 97.38 103 PHE A O 1
ATOM 752 N N . VAL A 1 104 ? -8.200 0.533 6.097 1.00 96.06 104 VAL A N 1
ATOM 753 C CA . VAL A 1 104 ? -8.122 -0.507 7.123 1.00 96.06 104 VAL A CA 1
ATOM 754 C C . VAL A 1 104 ? -8.631 -1.837 6.578 1.00 96.06 104 VAL A C 1
ATOM 756 O O . VAL A 1 104 ? -9.774 -1.944 6.132 1.00 96.06 104 VAL A O 1
ATOM 759 N N . PHE A 1 105 ? -7.793 -2.871 6.654 1.00 93.88 105 PHE A N 1
ATOM 760 C CA . PHE A 1 105 ? -8.093 -4.230 6.195 1.00 93.88 105 PHE A CA 1
ATOM 761 C C . PHE A 1 105 ? -7.905 -5.241 7.334 1.00 93.88 105 PHE A C 1
ATOM 763 O O . PHE A 1 105 ? -6.905 -5.145 8.045 1.00 93.88 105 PHE A O 1
ATOM 770 N N . PRO A 1 106 ? -8.817 -6.217 7.523 1.00 91.81 106 PRO A N 1
ATOM 771 C CA . PRO A 1 106 ? -9.767 -6.726 6.527 1.00 91.81 106 PRO A CA 1
ATOM 772 C C . PRO A 1 106 ? -11.114 -6.004 6.435 1.00 91.81 106 PRO A C 1
ATOM 774 O O . PRO A 1 106 ? -11.912 -6.360 5.568 1.00 91.81 106 PRO A O 1
ATOM 777 N N . ALA A 1 107 ? -11.353 -4.988 7.272 1.00 91.38 107 ALA A N 1
ATOM 778 C CA . ALA A 1 107 ? -12.604 -4.227 7.294 1.00 91.38 107 ALA A CA 1
ATOM 779 C C . ALA A 1 107 ? -12.980 -3.613 5.931 1.00 91.38 107 ALA A C 1
ATOM 781 O O . ALA A 1 107 ? -14.160 -3.418 5.665 1.00 91.38 107 ALA A O 1
ATOM 782 N N . SER A 1 108 ? -11.998 -3.373 5.054 1.00 91.94 108 SER A N 1
ATOM 783 C CA . SER A 1 108 ? -12.191 -2.802 3.715 1.00 91.94 108 SER A CA 1
ATOM 784 C C . SER A 1 108 ? -12.924 -1.464 3.793 1.00 91.94 108 SER A C 1
ATOM 786 O O . SER A 1 108 ? -13.899 -1.217 3.083 1.00 91.94 108 SER A O 1
ATOM 788 N N . VAL A 1 109 ? -12.434 -0.596 4.684 1.00 93.94 109 VAL A N 1
ATOM 789 C CA . VAL A 1 109 ? -12.957 0.757 4.893 1.00 93.94 109 VAL A CA 1
ATOM 790 C C . VAL A 1 109 ? -11.863 1.811 4.759 1.00 93.94 109 VAL A C 1
ATOM 792 O O . VAL A 1 109 ? -10.690 1.539 5.022 1.00 93.94 109 VAL A O 1
ATOM 795 N N . ARG A 1 110 ? -12.267 3.029 4.399 1.00 96.25 110 ARG A N 1
ATOM 796 C CA . ARG A 1 110 ? -11.449 4.244 4.401 1.00 96.25 110 ARG A CA 1
ATOM 797 C C . ARG A 1 110 ? -12.001 5.249 5.404 1.00 96.25 110 ARG A C 1
ATOM 799 O O . ARG A 1 110 ? -13.189 5.563 5.365 1.00 96.25 110 ARG A O 1
ATOM 806 N N . TYR A 1 111 ? -11.130 5.787 6.248 1.00 96.44 111 TYR A N 1
ATOM 807 C CA . TYR A 1 111 ? -11.360 7.026 6.988 1.00 96.44 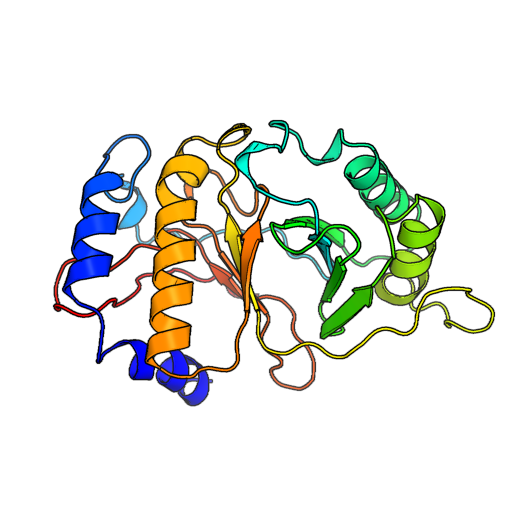111 TYR A CA 1
ATOM 808 C C . TYR A 1 111 ? -10.785 8.206 6.207 1.00 96.44 111 TYR A C 1
ATOM 810 O O . TYR A 1 111 ? -9.732 8.075 5.578 1.00 96.44 111 TYR A O 1
ATOM 818 N N . GLU A 1 112 ? -11.466 9.345 6.277 1.00 95.19 112 GLU A N 1
ATOM 819 C CA . GLU A 1 112 ? -11.043 10.600 5.659 1.00 95.19 112 GLU A CA 1
ATOM 820 C C . GLU A 1 112 ? -10.922 11.690 6.718 1.00 95.19 112 GLU A C 1
ATOM 822 O O . GLU A 1 112 ? -11.850 11.945 7.488 1.00 95.19 112 GLU A O 1
ATOM 827 N N . PHE A 1 113 ? -9.760 12.329 6.737 1.00 93.56 113 PHE A N 1
ATOM 828 C CA . PHE A 1 113 ? -9.417 13.445 7.602 1.00 93.56 113 PHE A CA 1
ATOM 829 C C . PHE A 1 113 ? -9.066 14.654 6.733 1.00 93.56 113 PHE A C 1
ATOM 831 O O . PHE A 1 113 ? -8.533 14.509 5.636 1.00 93.56 113 PHE A O 1
ATOM 838 N N . GLN A 1 114 ? -9.334 15.860 7.236 1.00 91.62 114 GLN A N 1
ATOM 839 C CA . GLN A 1 114 ? -8.997 17.105 6.530 1.00 91.62 114 GLN A CA 1
ATOM 840 C C . GLN A 1 114 ? -7.480 17.350 6.442 1.00 91.62 114 GLN A C 1
ATOM 842 O O . GLN A 1 114 ? -7.022 18.152 5.632 1.00 91.62 114 GLN A O 1
ATOM 847 N N . SER A 1 115 ? -6.702 16.688 7.296 1.00 92.25 115 SER A N 1
ATOM 848 C CA . SER A 1 115 ? -5.252 16.820 7.402 1.00 92.25 115 SER A CA 1
ATOM 849 C C . SER A 1 115 ? -4.629 15.492 7.850 1.00 92.25 115 SER A C 1
ATOM 851 O O . SER A 1 115 ? -5.308 14.465 7.916 1.00 92.25 115 SER A O 1
ATOM 853 N N . ASN A 1 116 ? -3.322 15.488 8.132 1.00 92.44 116 ASN A N 1
ATOM 854 C CA . ASN A 1 116 ? -2.645 14.309 8.672 1.00 92.44 116 ASN A CA 1
ATOM 855 C C . ASN A 1 116 ? -3.358 13.798 9.941 1.00 92.44 116 ASN A C 1
ATOM 857 O O . ASN A 1 116 ? -3.548 14.586 10.871 1.00 92.44 116 ASN A O 1
ATOM 861 N N . PRO A 1 117 ? -3.698 12.497 10.025 1.00 93.19 117 PRO A N 1
ATOM 862 C CA . PRO A 1 117 ? -4.312 11.936 11.222 1.00 93.19 117 PRO A CA 1
ATOM 863 C C . PRO A 1 117 ? -3.409 12.114 12.444 1.00 93.19 117 PRO A C 1
ATOM 865 O O . PRO A 1 117 ? -2.193 11.900 12.377 1.00 93.19 117 PRO A O 1
ATOM 868 N N . THR A 1 118 ? -4.010 12.480 13.571 1.00 93.31 118 THR A N 1
ATOM 869 C CA . THR A 1 118 ? -3.300 12.674 14.838 1.00 93.31 118 THR A CA 1
ATOM 870 C C . THR A 1 118 ? -3.027 11.343 15.547 1.00 93.31 118 THR A C 1
ATOM 872 O O . THR A 1 118 ? -3.570 10.291 15.202 1.00 93.31 118 THR A O 1
ATOM 875 N N . SER A 1 119 ? -2.226 11.376 16.617 1.00 93.62 119 SER A N 1
ATOM 876 C CA . SER A 1 119 ? -2.049 10.229 17.523 1.00 93.62 119 SER A CA 1
ATOM 877 C C . SER A 1 119 ? -3.359 9.753 18.158 1.00 93.62 119 SER A C 1
ATOM 879 O O . SER A 1 119 ? -3.540 8.553 18.390 1.00 93.62 119 SER A O 1
ATOM 881 N N . THR A 1 120 ? -4.293 10.675 18.395 1.00 92.69 120 THR A N 1
ATOM 882 C CA . THR A 1 120 ? -5.626 10.356 18.911 1.00 92.69 120 THR A CA 1
ATOM 883 C C . THR A 1 120 ? -6.443 9.601 17.865 1.00 92.69 120 THR A C 1
ATOM 885 O O . THR A 1 120 ? -7.045 8.577 18.190 1.00 92.69 120 THR A O 1
ATOM 888 N N . ASP A 1 121 ? -6.417 10.046 16.608 1.00 93.88 121 ASP A N 1
ATOM 889 C CA . ASP A 1 121 ? -7.125 9.383 15.505 1.00 93.88 121 ASP A CA 1
ATOM 890 C C . ASP A 1 121 ? -6.589 7.973 15.269 1.00 93.88 121 ASP A C 1
ATOM 892 O O . ASP A 1 121 ? -7.362 7.014 15.226 1.00 93.88 121 ASP A O 1
ATOM 896 N N . ALA A 1 122 ? -5.261 7.828 15.222 1.00 95.19 122 ALA A N 1
ATOM 897 C CA . ALA A 1 122 ? -4.607 6.531 15.111 1.00 95.19 122 ALA A CA 1
ATOM 898 C C . ALA A 1 122 ? -5.040 5.587 16.244 1.00 95.19 122 ALA A C 1
ATOM 900 O O . ALA A 1 122 ? -5.496 4.475 15.987 1.00 95.19 122 ALA A O 1
ATOM 901 N N . THR A 1 123 ? -4.977 6.040 17.500 1.00 93.81 123 THR A N 1
ATOM 902 C CA . THR A 1 123 ? -5.368 5.230 18.669 1.00 93.81 123 THR A CA 1
ATOM 903 C C . THR A 1 123 ? -6.816 4.758 18.582 1.00 93.81 123 THR A C 1
ATOM 905 O O . THR A 1 123 ? -7.104 3.593 18.856 1.00 93.81 123 THR A O 1
ATOM 908 N N . ARG A 1 124 ? -7.733 5.637 18.172 1.00 92.50 124 ARG A N 1
ATOM 909 C CA . ARG A 1 124 ? -9.154 5.302 18.027 1.00 92.50 124 ARG A CA 1
ATOM 910 C C . ARG A 1 124 ? -9.386 4.278 16.917 1.00 92.50 124 ARG A C 1
ATOM 912 O O . ARG A 1 124 ? -10.073 3.290 17.158 1.00 92.50 124 ARG A O 1
ATOM 919 N N . ILE A 1 125 ? -8.777 4.464 15.740 1.00 94.38 125 ILE A N 1
ATOM 920 C CA . ILE A 1 125 ? -8.855 3.488 14.637 1.00 94.38 125 ILE A CA 1
ATOM 921 C C . ILE A 1 125 ? -8.357 2.119 15.119 1.00 94.38 125 ILE A C 1
ATOM 923 O O . ILE A 1 125 ? -9.009 1.101 14.889 1.00 94.38 125 ILE A O 1
ATOM 927 N N . LEU A 1 126 ? -7.226 2.085 15.829 1.00 94.19 126 LEU A N 1
ATOM 928 C CA . LEU A 1 126 ? -6.657 0.840 16.339 1.00 94.19 126 LEU A CA 1
ATOM 929 C C . LEU A 1 126 ? -7.552 0.158 17.379 1.00 94.19 126 LEU A C 1
ATOM 931 O O . LEU A 1 126 ? -7.685 -1.059 17.339 1.00 94.19 126 LEU A O 1
ATOM 935 N N . ARG A 1 127 ? -8.198 0.895 18.286 1.00 92.00 127 ARG A N 1
ATOM 936 C CA . ARG A 1 127 ? -9.127 0.303 19.268 1.00 92.00 127 ARG A CA 1
ATOM 937 C C . ARG A 1 127 ? -10.316 -0.383 18.600 1.00 92.00 127 ARG A C 1
ATOM 939 O O . ARG A 1 127 ? -10.623 -1.528 18.933 1.00 92.00 127 ARG A O 1
ATOM 946 N N . VAL A 1 128 ? -10.914 0.278 17.608 1.00 91.69 128 VAL A N 1
ATOM 947 C CA . VAL A 1 128 ? -12.050 -0.264 16.848 1.00 91.69 128 VAL A CA 1
ATOM 948 C C . VAL A 1 128 ? -11.648 -1.524 16.079 1.00 91.69 128 VAL A C 1
ATOM 950 O O . VAL A 1 128 ? -12.333 -2.541 16.154 1.00 91.69 128 VAL A O 1
ATOM 953 N N . HIS A 1 129 ? -10.521 -1.493 15.361 1.00 92.56 129 HIS A N 1
ATOM 954 C CA . HIS A 1 129 ? -10.178 -2.569 14.419 1.00 92.56 129 HIS A CA 1
ATOM 955 C C . HIS A 1 129 ? -9.256 -3.655 14.981 1.00 92.56 129 HIS A C 1
ATOM 957 O O . HIS A 1 129 ? -9.322 -4.795 14.524 1.00 92.56 129 HIS A O 1
ATOM 963 N N . ALA A 1 130 ? -8.406 -3.342 15.960 1.00 92.38 130 ALA A N 1
ATOM 964 C CA . ALA A 1 130 ? -7.499 -4.310 16.582 1.00 92.38 130 ALA A CA 1
ATOM 965 C C . ALA A 1 130 ? -8.087 -4.906 17.868 1.00 92.38 130 ALA A C 1
ATOM 967 O O . ALA A 1 130 ? -8.041 -6.124 18.039 1.00 92.38 130 ALA A O 1
ATOM 968 N N . SER A 1 131 ? -8.654 -4.086 18.761 1.00 87.31 131 SER A N 1
ATOM 969 C CA . SER A 1 131 ? -9.231 -4.552 20.038 1.00 87.31 131 SER A CA 1
ATOM 970 C C . SER A 1 131 ? -10.729 -4.850 19.976 1.00 87.31 131 SER A C 1
ATOM 972 O O . SER A 1 131 ? -11.268 -5.386 20.940 1.00 87.31 131 SER A O 1
ATOM 974 N N . LYS A 1 132 ? -11.396 -4.560 18.847 1.00 84.31 132 LYS A N 1
ATOM 975 C CA . LYS A 1 132 ? -12.852 -4.718 18.671 1.00 84.31 132 LYS A CA 1
ATOM 976 C C . LYS A 1 132 ? -13.669 -3.928 19.700 1.00 84.31 132 LYS A C 1
ATOM 978 O O . LYS A 1 132 ? -14.776 -4.330 20.053 1.00 84.31 132 LYS A O 1
ATOM 983 N N . GLU A 1 133 ? -13.122 -2.818 20.190 1.00 82.19 133 GLU A N 1
ATOM 984 C CA . GLU A 1 133 ? -13.867 -1.906 21.054 1.00 82.19 133 GLU A CA 1
ATOM 985 C C . GLU A 1 133 ? -14.993 -1.252 20.244 1.00 82.19 133 GLU A C 1
ATOM 987 O O . GLU A 1 133 ? -14.814 -0.905 19.072 1.00 82.19 133 GLU A O 1
ATOM 992 N N . ALA A 1 134 ? -16.167 -1.105 20.861 1.00 71.19 134 ALA A N 1
ATOM 993 C CA . ALA A 1 134 ? -17.291 -0.443 20.218 1.00 71.19 134 ALA A CA 1
ATOM 994 C C . ALA A 1 134 ? -16.918 1.002 19.862 1.00 71.19 134 ALA A C 1
ATOM 996 O O . ALA A 1 134 ? -16.269 1.705 20.635 1.00 71.19 134 ALA A O 1
ATOM 997 N N . ASN A 1 135 ? -17.389 1.465 18.706 1.00 67.06 135 ASN A N 1
ATOM 998 C CA . ASN A 1 135 ? -17.232 2.857 18.282 1.00 67.06 135 ASN A CA 1
ATOM 999 C C . ASN A 1 135 ? -18.200 3.815 19.025 1.00 67.06 135 ASN A C 1
ATOM 1001 O O . ASN A 1 135 ? -18.374 4.968 18.629 1.00 67.06 135 ASN A O 1
ATOM 1005 N N . GLU A 1 136 ? -18.894 3.344 20.069 1.00 53.19 136 GLU A N 1
ATOM 1006 C CA . GLU A 1 136 ? -19.850 4.154 20.826 1.00 53.19 136 GLU A CA 1
ATOM 1007 C C . GLU A 1 136 ? -19.110 5.249 21.603 1.00 53.19 136 GLU A C 1
ATOM 1009 O O . GLU A 1 136 ? -18.241 4.988 22.432 1.00 53.19 136 GLU A O 1
ATOM 1014 N N . GLY A 1 137 ? -19.421 6.505 21.277 1.00 53.66 137 GLY A N 1
ATOM 1015 C CA . GLY A 1 137 ? -18.793 7.682 21.881 1.00 53.66 137 GLY A CA 1
ATOM 1016 C C . GLY A 1 137 ? -17.433 8.073 21.290 1.00 53.66 137 GLY A C 1
ATOM 1017 O O . GLY A 1 137 ? -16.813 9.024 21.769 1.00 53.66 137 GLY A O 1
ATOM 1018 N N . THR A 1 138 ? -16.947 7.397 20.242 1.00 57.22 138 THR A N 1
ATOM 1019 C CA . THR A 1 138 ? -15.692 7.773 19.576 1.00 57.22 138 THR A CA 1
ATOM 1020 C C . THR A 1 138 ? -15.955 8.802 18.470 1.00 57.22 138 THR A C 1
ATOM 1022 O O . THR A 1 138 ? -16.688 8.535 17.526 1.00 57.22 138 THR A O 1
ATOM 1025 N N . LEU A 1 139 ? -15.321 9.981 18.551 1.00 66.62 139 LEU A N 1
ATOM 1026 C CA . LEU A 1 139 ? -15.372 11.065 17.545 1.00 66.62 139 LEU A CA 1
ATOM 1027 C C . LEU A 1 139 ? -14.657 10.711 16.218 1.00 66.62 139 LEU A C 1
ATOM 1029 O O . LEU A 1 139 ? -14.090 11.587 15.566 1.00 66.62 139 LEU A O 1
ATOM 1033 N N . LEU A 1 140 ? -14.585 9.432 15.843 1.00 76.38 140 LEU A N 1
ATOM 1034 C CA . LEU A 1 140 ? -13.999 9.053 14.561 1.00 76.38 140 LEU A CA 1
ATOM 1035 C C . LEU A 1 140 ? -14.907 9.523 13.418 1.00 76.38 140 LEU A C 1
ATOM 1037 O O . LEU A 1 140 ? -16.126 9.350 13.509 1.00 76.38 140 LEU A O 1
ATOM 1041 N N . PRO A 1 141 ? -14.336 10.057 12.321 1.00 77.88 141 PRO A N 1
ATOM 1042 C CA . PRO A 1 141 ? -15.096 10.289 11.105 1.00 77.88 141 PRO A CA 1
ATOM 1043 C C . PRO A 1 141 ? -15.798 9.007 10.660 1.00 77.88 141 PRO A C 1
ATOM 1045 O O . PRO A 1 141 ? -15.279 7.898 10.838 1.00 77.88 141 PRO A O 1
ATOM 1048 N N . LYS A 1 142 ? -16.971 9.156 10.038 1.00 82.56 142 LYS A N 1
ATOM 1049 C CA . LYS A 1 142 ? -17.630 8.032 9.374 1.00 82.56 142 LYS A CA 1
ATOM 1050 C C . LYS A 1 142 ? -16.672 7.462 8.327 1.00 82.56 142 LYS A C 1
ATOM 1052 O O . LYS A 1 142 ? -16.126 8.207 7.519 1.00 82.56 142 LYS A O 1
ATOM 1057 N N . CYS A 1 143 ? -16.471 6.149 8.356 1.00 89.75 143 CYS A N 1
ATOM 1058 C CA . CYS A 1 143 ? -15.696 5.468 7.332 1.00 89.75 143 CYS A CA 1
ATOM 1059 C C . CYS A 1 143 ? -16.591 5.032 6.166 1.00 89.75 143 CYS A C 1
ATOM 1061 O O . CYS A 1 143 ? -17.791 4.791 6.337 1.00 89.75 143 CYS A O 1
ATOM 1063 N N . SER A 1 144 ? -15.988 4.926 4.987 1.00 92.81 144 SER A N 1
ATOM 1064 C CA . SER A 1 144 ? -16.647 4.505 3.751 1.00 92.81 144 SER A CA 1
ATOM 1065 C C . SER A 1 144 ? -16.109 3.146 3.300 1.00 92.81 144 SER A C 1
ATOM 1067 O O . SER A 1 144 ? -14.909 2.905 3.452 1.00 92.81 144 SER A O 1
ATOM 1069 N N . PRO A 1 145 ? -16.944 2.258 2.733 1.00 92.88 145 PRO A N 1
ATOM 1070 C CA . PRO A 1 145 ? -16.469 1.017 2.130 1.00 92.88 145 PRO A CA 1
ATOM 1071 C C . PRO A 1 145 ? -15.496 1.305 0.986 1.00 92.88 145 PRO A C 1
ATOM 1073 O O . PRO A 1 145 ? -15.666 2.288 0.261 1.00 92.88 145 PRO A O 1
ATOM 1076 N N . VAL A 1 146 ? -14.515 0.427 0.793 1.00 91.94 146 VAL A N 1
ATOM 1077 C CA . VAL A 1 146 ? -13.614 0.478 -0.362 1.00 91.94 146 VAL A CA 1
ATOM 1078 C C . VAL A 1 146 ? -13.663 -0.803 -1.182 1.00 91.94 146 VAL A C 1
ATOM 1080 O O . VAL A 1 146 ? -13.924 -1.888 -0.661 1.00 91.94 146 VAL A O 1
ATOM 1083 N N . GLY A 1 147 ? -13.426 -0.653 -2.486 1.00 88.88 147 GLY A N 1
ATOM 1084 C CA . GLY A 1 147 ? -13.313 -1.765 -3.421 1.00 88.88 147 GLY A CA 1
ATOM 1085 C C . GLY A 1 147 ? -11.956 -2.475 -3.346 1.00 88.88 147 GLY A C 1
ATOM 1086 O O . GLY A 1 147 ? -11.177 -2.257 -2.414 1.00 88.88 147 GLY A O 1
ATOM 1087 N N . PRO A 1 148 ? -11.662 -3.340 -4.330 1.00 88.94 148 PRO A N 1
ATOM 1088 C CA . PRO A 1 148 ? -10.353 -3.955 -4.479 1.00 88.94 148 PRO A CA 1
ATOM 1089 C C . PRO A 1 148 ? -9.220 -2.925 -4.582 1.00 88.94 148 PRO A C 1
ATOM 1091 O O . PRO A 1 148 ? -9.351 -1.911 -5.264 1.00 88.94 148 PRO A O 1
ATOM 1094 N N . MET A 1 149 ? -8.092 -3.204 -3.932 1.00 92.38 149 MET A N 1
ATOM 1095 C CA . MET A 1 149 ? -6.918 -2.332 -3.922 1.00 92.38 149 MET A CA 1
ATOM 1096 C C . MET A 1 149 ? -5.625 -3.123 -4.093 1.00 92.38 149 MET A C 1
ATOM 1098 O O . MET A 1 149 ? -5.466 -4.204 -3.525 1.00 92.38 149 MET A O 1
ATOM 1102 N N . ILE A 1 150 ? -4.679 -2.550 -4.832 1.00 93.56 150 ILE A N 1
ATOM 1103 C CA . ILE A 1 150 ? -3.330 -3.079 -5.043 1.00 93.56 150 ILE A CA 1
ATOM 1104 C C . ILE A 1 150 ? -2.329 -2.080 -4.465 1.00 93.56 150 ILE A C 1
ATOM 1106 O O . ILE A 1 150 ? -2.287 -0.924 -4.879 1.00 93.56 150 ILE A O 1
ATOM 1110 N N . PHE A 1 151 ? -1.491 -2.530 -3.537 1.00 96.19 151 PHE A N 1
ATOM 1111 C CA . PHE A 1 151 ? -0.396 -1.738 -2.978 1.00 96.19 151 PHE A CA 1
ATOM 1112 C C . PHE A 1 151 ? 0.931 -2.307 -3.452 1.00 96.19 151 PHE A C 1
ATOM 1114 O O . PHE A 1 151 ? 1.223 -3.471 -3.191 1.00 96.19 151 PHE A O 1
ATOM 1121 N N . VAL A 1 152 ? 1.741 -1.499 -4.129 1.00 96.62 152 VAL A N 1
ATOM 1122 C CA . VAL A 1 152 ? 3.036 -1.911 -4.685 1.00 96.62 152 VAL A CA 1
ATOM 1123 C C . VAL A 1 152 ? 4.156 -1.151 -4.000 1.00 96.62 152 VAL A C 1
ATOM 1125 O O . VAL A 1 152 ? 4.145 0.078 -3.941 1.00 96.62 152 VAL A O 1
ATOM 1128 N N . CYS A 1 153 ? 5.167 -1.865 -3.519 1.00 97.00 153 CYS A N 1
ATOM 1129 C CA . CYS A 1 153 ? 6.297 -1.226 -2.866 1.00 97.00 153 CYS A CA 1
ATOM 1130 C C . CYS A 1 153 ? 7.146 -0.417 -3.856 1.00 97.00 153 CYS A C 1
ATOM 1132 O O . CYS A 1 153 ? 7.827 -1.001 -4.700 1.00 97.00 153 CYS A O 1
ATOM 1134 N N . SER A 1 154 ? 7.199 0.903 -3.665 1.00 96.81 154 SER A N 1
ATOM 1135 C CA . SER A 1 154 ? 8.007 1.838 -4.475 1.00 96.81 154 SER A CA 1
ATOM 1136 C C . SER A 1 154 ? 8.962 2.675 -3.616 1.00 96.81 154 SER A C 1
ATOM 1138 O O . SER A 1 154 ? 9.338 3.789 -3.973 1.00 96.81 154 SER A O 1
ATOM 1140 N N . HIS A 1 155 ? 9.338 2.160 -2.443 1.00 96.06 155 HIS A N 1
ATOM 1141 C CA . HIS A 1 155 ? 10.082 2.905 -1.428 1.00 96.06 155 HIS A CA 1
ATOM 1142 C C . HIS A 1 155 ? 11.591 2.992 -1.734 1.00 96.06 155 HIS A C 1
ATOM 1144 O O . HIS A 1 155 ? 12.403 2.307 -1.110 1.00 96.06 155 HIS A O 1
ATOM 1150 N N . ALA A 1 156 ? 11.965 3.843 -2.694 1.00 95.69 156 ALA A N 1
ATOM 1151 C CA . ALA A 1 156 ? 13.339 3.977 -3.192 1.00 95.69 156 ALA A CA 1
ATOM 1152 C C . ALA A 1 156 ? 14.362 4.335 -2.102 1.00 95.69 156 ALA A C 1
ATOM 1154 O O . ALA A 1 156 ? 15.446 3.760 -2.066 1.00 95.69 156 ALA A O 1
ATOM 1155 N N . ALA A 1 157 ? 13.992 5.225 -1.173 1.00 95.88 157 ALA A N 1
ATOM 1156 C CA . ALA A 1 157 ? 14.857 5.636 -0.068 1.00 95.88 157 ALA A CA 1
ATOM 1157 C C . ALA A 1 157 ? 15.191 4.488 0.903 1.00 95.88 157 ALA A C 1
ATOM 1159 O O . ALA A 1 157 ? 16.185 4.561 1.625 1.00 95.88 157 ALA A O 1
ATOM 1160 N N . ARG A 1 158 ? 14.362 3.435 0.953 1.00 95.56 158 ARG A N 1
ATOM 1161 C CA . ARG A 1 158 ? 14.570 2.256 1.808 1.00 95.56 158 ARG A CA 1
ATOM 1162 C C . ARG A 1 158 ? 15.246 1.108 1.073 1.00 95.56 158 ARG A C 1
ATOM 1164 O O . ARG A 1 158 ? 16.057 0.400 1.664 1.00 95.56 158 ARG A O 1
ATOM 1171 N N . ASP A 1 159 ? 14.867 0.886 -0.178 1.00 96.06 159 ASP A N 1
ATOM 1172 C CA . ASP A 1 159 ? 15.339 -0.237 -0.977 1.00 96.06 159 ASP A CA 1
ATOM 1173 C C . ASP A 1 159 ? 15.415 0.160 -2.453 1.00 96.06 159 ASP A C 1
ATOM 1175 O O . ASP A 1 159 ? 14.391 0.385 -3.105 1.00 96.06 159 ASP A O 1
ATOM 1179 N N . ALA A 1 160 ? 16.635 0.184 -2.995 1.00 95.06 160 ALA A N 1
ATOM 1180 C CA . ALA A 1 160 ? 16.894 0.500 -4.397 1.00 95.06 160 ALA A CA 1
ATOM 1181 C C . ALA A 1 160 ? 16.151 -0.440 -5.360 1.00 95.06 160 ALA A C 1
ATOM 1183 O O . ALA A 1 160 ? 15.731 -0.015 -6.434 1.00 95.06 160 ALA A O 1
ATOM 1184 N N . ARG A 1 161 ? 15.919 -1.700 -4.967 1.00 95.31 161 ARG A N 1
ATOM 1185 C CA . ARG A 1 161 ? 15.163 -2.668 -5.773 1.00 95.31 161 ARG A CA 1
ATOM 1186 C C . ARG A 1 161 ? 13.688 -2.304 -5.854 1.00 95.31 161 ARG A C 1
ATOM 1188 O O . ARG A 1 161 ? 13.081 -2.393 -6.916 1.00 95.31 161 ARG A O 1
ATOM 1195 N N . CYS A 1 162 ? 13.111 -1.862 -4.739 1.00 95.25 162 CYS A N 1
ATOM 1196 C CA . CYS A 1 162 ? 11.747 -1.344 -4.713 1.00 95.25 162 CYS A CA 1
ATOM 1197 C C . CYS A 1 162 ? 11.645 -0.020 -5.479 1.00 95.25 162 CYS A C 1
ATOM 1199 O O . CYS A 1 162 ? 10.680 0.184 -6.207 1.00 95.25 162 CYS A O 1
ATOM 1201 N N . GLY A 1 163 ? 12.655 0.848 -5.372 1.00 94.62 163 GLY A N 1
ATOM 1202 C CA . GLY A 1 163 ? 12.735 2.088 -6.146 1.00 94.62 163 GLY A CA 1
ATOM 1203 C C . GLY A 1 163 ? 12.814 1.867 -7.657 1.00 94.62 163 GLY A C 1
ATOM 1204 O O . GLY A 1 163 ? 12.214 2.625 -8.409 1.00 94.62 163 GLY A O 1
ATOM 1205 N N . ALA A 1 164 ? 13.501 0.813 -8.102 1.00 93.06 164 ALA A N 1
ATOM 1206 C CA . ALA A 1 164 ? 13.593 0.463 -9.515 1.00 93.06 164 ALA A CA 1
ATOM 1207 C C . ALA A 1 164 ? 12.325 -0.243 -10.026 1.00 93.06 164 ALA A C 1
ATOM 1209 O O . ALA A 1 164 ? 11.762 0.153 -11.046 1.00 93.06 164 ALA A O 1
ATOM 1210 N N . CYS A 1 165 ? 11.867 -1.297 -9.342 1.00 92.25 165 CYS A N 1
ATOM 1211 C CA . CYS A 1 165 ? 10.755 -2.133 -9.807 1.00 92.25 165 CYS A CA 1
ATOM 1212 C C . CYS A 1 165 ? 9.377 -1.501 -9.562 1.00 92.25 165 CYS A C 1
ATOM 1214 O O . CYS A 1 165 ? 8.499 -1.589 -10.417 1.00 92.25 165 CYS A O 1
ATOM 1216 N N . GLY A 1 166 ? 9.177 -0.878 -8.399 1.00 93.81 166 GLY A N 1
ATOM 1217 C CA . GLY A 1 166 ? 7.872 -0.416 -7.921 1.00 93.81 166 GLY A CA 1
ATOM 1218 C C . GLY A 1 166 ? 7.170 0.571 -8.854 1.00 93.81 166 GLY A C 1
ATOM 1219 O O . GLY A 1 166 ? 6.043 0.290 -9.257 1.00 93.81 166 GLY A O 1
ATOM 1220 N N . PRO A 1 167 ? 7.811 1.682 -9.272 1.00 93.00 167 PRO A N 1
ATOM 1221 C CA . PRO A 1 167 ? 7.187 2.657 -10.167 1.00 93.00 167 PRO A CA 1
ATOM 1222 C C . PRO A 1 167 ? 6.735 2.061 -11.503 1.00 93.00 167 PRO A C 1
ATOM 1224 O O . PRO A 1 167 ? 5.667 2.415 -11.997 1.00 93.00 167 PRO A O 1
ATOM 1227 N N . VAL A 1 168 ? 7.510 1.123 -12.064 1.00 90.19 168 VAL A N 1
ATOM 1228 C CA . VAL A 1 168 ? 7.120 0.409 -13.288 1.00 90.19 168 VAL A CA 1
ATOM 1229 C C . VAL A 1 168 ? 5.854 -0.405 -13.044 1.00 90.19 168 VAL A C 1
ATOM 1231 O O . VAL A 1 168 ? 4.884 -0.243 -13.770 1.00 90.19 168 VAL A O 1
ATOM 1234 N N . LEU A 1 169 ? 5.827 -1.215 -11.983 1.00 89.50 169 LEU A N 1
ATOM 1235 C CA . LEU A 1 169 ? 4.660 -2.029 -11.635 1.00 89.50 169 LEU A CA 1
ATOM 1236 C C . LEU A 1 169 ? 3.410 -1.185 -11.354 1.00 89.50 169 LEU A C 1
ATOM 1238 O O . LEU A 1 169 ? 2.338 -1.521 -11.843 1.00 89.50 169 LEU A O 1
ATOM 1242 N N . VAL A 1 170 ? 3.534 -0.087 -10.601 1.00 92.00 170 VAL A N 1
ATOM 1243 C CA . VAL A 1 170 ? 2.413 0.825 -10.306 1.00 92.00 170 VAL A CA 1
ATOM 1244 C C . VAL A 1 170 ? 1.814 1.381 -11.592 1.00 92.00 170 VAL A C 1
ATOM 1246 O O . VAL A 1 170 ? 0.600 1.316 -11.774 1.00 92.00 170 VAL A O 1
ATOM 1249 N N . ASN A 1 171 ? 2.654 1.914 -12.483 1.00 89.38 171 ASN A N 1
ATOM 1250 C CA . ASN A 1 171 ? 2.187 2.507 -13.733 1.00 89.38 171 ASN A CA 1
ATOM 1251 C C . ASN A 1 171 ? 1.522 1.460 -14.619 1.00 89.38 171 ASN A C 1
ATOM 1253 O O . ASN A 1 171 ? 0.399 1.670 -15.068 1.00 89.38 171 ASN A O 1
ATOM 1257 N N . THR A 1 172 ? 2.163 0.305 -14.794 1.00 83.62 172 THR A N 1
ATOM 1258 C CA . THR A 1 172 ? 1.597 -0.757 -15.620 1.00 83.62 172 THR A CA 1
ATOM 1259 C C . THR A 1 172 ? 0.284 -1.291 -15.025 1.00 83.62 172 THR A C 1
ATOM 1261 O O . THR A 1 172 ? -0.680 -1.441 -15.761 1.00 83.62 172 THR A O 1
ATOM 1264 N N . PHE A 1 173 ? 0.166 -1.510 -13.707 1.00 84.38 173 PHE A N 1
ATOM 1265 C CA . PHE A 1 173 ? -1.114 -1.933 -13.114 1.00 84.38 173 PHE A CA 1
ATOM 1266 C C . PHE A 1 173 ? -2.224 -0.894 -13.295 1.00 84.38 173 PHE A C 1
ATOM 1268 O O . PHE A 1 173 ? -3.363 -1.275 -13.556 1.00 84.38 173 PHE A O 1
ATOM 1275 N N . ARG A 1 174 ? -1.914 0.403 -13.176 1.00 89.56 174 ARG A N 1
ATOM 1276 C CA . ARG A 1 174 ? -2.885 1.483 -13.423 1.00 89.56 174 ARG A CA 1
ATOM 1277 C C . ARG A 1 174 ? -3.355 1.494 -14.878 1.00 89.56 174 ARG A C 1
ATOM 1279 O O . ARG A 1 174 ? -4.556 1.569 -15.117 1.00 89.56 174 ARG A O 1
ATOM 1286 N N . GLU A 1 175 ? -2.423 1.401 -15.826 1.00 83.88 175 GLU A N 1
ATOM 1287 C CA . GLU A 1 175 ? -2.718 1.335 -17.265 1.00 83.88 175 GLU A CA 1
ATOM 1288 C C . GLU A 1 175 ? -3.623 0.145 -17.590 1.00 83.88 175 GLU A C 1
ATOM 1290 O O . GLU A 1 175 ? -4.644 0.296 -18.257 1.00 83.88 175 GLU A O 1
ATOM 1295 N N . GLU A 1 176 ? -3.283 -1.023 -17.060 1.00 78.12 176 GLU A N 1
ATOM 1296 C CA . GLU A 1 176 ? -4.016 -2.260 -17.289 1.00 78.12 176 GLU A CA 1
ATOM 1297 C C . GLU A 1 176 ? -5.420 -2.251 -16.660 1.00 78.12 176 GLU A C 1
ATOM 1299 O O . GLU A 1 176 ? -6.408 -2.577 -17.316 1.00 78.12 176 GLU A O 1
ATOM 1304 N N . ILE A 1 177 ? -5.554 -1.816 -15.403 1.00 81.19 177 ILE A N 1
ATOM 1305 C CA . ILE A 1 177 ? -6.864 -1.686 -14.745 1.00 81.19 177 ILE A CA 1
ATOM 1306 C C . ILE A 1 177 ? -7.772 -0.726 -15.517 1.00 81.19 177 ILE A C 1
ATOM 1308 O O . ILE A 1 177 ? -8.958 -1.018 -15.696 1.00 81.19 177 ILE A O 1
ATOM 1312 N N . ALA A 1 178 ? -7.219 0.384 -16.014 1.00 83.69 178 ALA A N 1
ATOM 1313 C CA . ALA A 1 178 ? -7.953 1.335 -16.840 1.00 83.69 178 ALA A CA 1
ATOM 1314 C C . ALA A 1 178 ? -8.348 0.734 -18.201 1.00 83.69 178 ALA A C 1
ATOM 1316 O O . ALA A 1 178 ? -9.510 0.845 -18.599 1.00 83.69 178 ALA A O 1
ATOM 1317 N N . SER A 1 179 ? -7.415 0.060 -18.884 1.00 79.12 179 SER A N 1
ATOM 1318 C CA . SER A 1 179 ? -7.627 -0.619 -20.175 1.00 79.12 179 SER A CA 1
ATOM 1319 C C . SER A 1 179 ? -8.781 -1.624 -20.105 1.00 79.12 179 SER A C 1
ATOM 1321 O O . SER A 1 179 ? -9.651 -1.668 -20.977 1.00 79.12 179 SER A O 1
ATOM 1323 N N . LEU A 1 180 ? -8.852 -2.366 -19.001 1.00 77.81 180 LEU A N 1
ATOM 1324 C CA . LEU A 1 180 ? -9.859 -3.399 -18.764 1.00 77.81 180 LEU A CA 1
ATOM 1325 C C . LEU A 1 180 ? -11.127 -2.908 -18.074 1.00 77.81 180 LEU A C 1
ATOM 1327 O O . LEU A 1 180 ? -12.051 -3.698 -17.876 1.00 77.81 180 LEU A O 1
ATOM 1331 N N . ARG A 1 181 ? -11.179 -1.627 -17.693 1.00 85.00 181 ARG A N 1
ATOM 1332 C CA . ARG A 1 181 ? -12.296 -1.023 -16.949 1.00 85.00 181 ARG A CA 1
ATOM 1333 C C . ARG A 1 181 ? -12.621 -1.783 -15.659 1.00 85.00 181 ARG A C 1
ATOM 1335 O O . ARG A 1 181 ? -13.786 -1.970 -15.307 1.00 85.00 181 ARG A O 1
ATOM 1342 N N . LEU A 1 182 ? -11.586 -2.233 -14.956 1.00 80.75 182 LEU A N 1
ATOM 1343 C CA . LEU A 1 182 ? -11.728 -2.900 -13.666 1.00 80.75 182 LEU A CA 1
ATOM 1344 C C . LEU A 1 182 ? -11.902 -1.856 -12.557 1.00 80.75 182 LEU A C 1
ATOM 1346 O O . LEU A 1 182 ? -11.218 -0.837 -12.531 1.00 80.75 182 LEU A O 1
ATOM 1350 N N . ALA A 1 183 ? -12.803 -2.118 -11.612 1.00 87.38 183 ALA A N 1
ATOM 1351 C CA . ALA A 1 183 ? -13.015 -1.254 -10.453 1.00 87.38 183 ALA A CA 1
ATOM 1352 C C . ALA A 1 183 ? -12.023 -1.612 -9.332 1.00 87.38 183 ALA A C 1
ATOM 1354 O O . ALA A 1 183 ? -12.385 -2.300 -8.377 1.00 87.38 183 ALA A O 1
ATOM 1355 N N . ALA A 1 184 ? -10.763 -1.201 -9.481 1.00 86.75 184 ALA A N 1
ATOM 1356 C CA . ALA A 1 184 ? -9.718 -1.403 -8.480 1.00 86.75 184 ALA A CA 1
ATOM 1357 C C . ALA A 1 184 ? -8.785 -0.188 -8.397 1.00 86.75 184 ALA A C 1
ATOM 1359 O O . ALA A 1 184 ? -8.428 0.386 -9.423 1.00 86.75 184 ALA A O 1
ATOM 1360 N N . ASP A 1 185 ? -8.346 0.168 -7.191 1.00 92.81 185 ASP A N 1
ATOM 1361 C CA . ASP A 1 185 ? -7.366 1.240 -6.998 1.00 92.81 185 ASP A CA 1
ATOM 1362 C C . ASP A 1 185 ? -5.941 0.679 -6.894 1.00 92.81 185 ASP A C 1
ATOM 1364 O O . ASP A 1 185 ? -5.715 -0.392 -6.325 1.00 92.81 185 ASP A O 1
ATOM 1368 N N . VAL A 1 186 ? -4.953 1.422 -7.404 1.00 94.75 186 VAL A N 1
ATOM 1369 C CA . VAL A 1 186 ? -3.529 1.061 -7.312 1.00 94.75 186 VAL A CA 1
ATOM 1370 C C . VAL A 1 186 ? -2.746 2.176 -6.645 1.00 94.75 186 VAL A C 1
ATOM 1372 O O . VAL A 1 186 ? -2.702 3.306 -7.147 1.00 94.75 186 VAL A O 1
ATOM 1375 N N . PHE A 1 187 ? -2.044 1.824 -5.576 1.00 98.06 187 PHE A N 1
ATOM 1376 C CA . PHE A 1 187 ? -1.203 2.735 -4.817 1.00 98.06 187 PHE A CA 1
ATOM 1377 C C . PHE A 1 187 ? 0.246 2.254 -4.776 1.00 98.06 187 PHE A C 1
ATOM 1379 O O . PHE A 1 187 ? 0.536 1.069 -4.593 1.00 98.06 187 PHE A O 1
ATOM 1386 N N . ALA A 1 188 ? 1.174 3.197 -4.888 1.00 98.19 188 ALA A N 1
ATOM 1387 C CA . ALA A 1 188 ? 2.528 2.989 -4.411 1.00 98.19 188 ALA A CA 1
ATOM 1388 C C . ALA A 1 188 ? 2.513 2.974 -2.878 1.00 98.19 188 ALA A C 1
ATOM 1390 O O . ALA A 1 188 ? 1.799 3.751 -2.247 1.00 98.19 188 ALA A O 1
ATOM 1391 N N . CYS A 1 189 ? 3.318 2.119 -2.258 1.00 98.12 189 CYS A N 1
ATOM 1392 C CA . CYS A 1 189 ? 3.405 2.021 -0.809 1.00 98.12 189 CYS A CA 1
ATOM 1393 C C . CYS A 1 189 ? 4.846 1.973 -0.303 1.00 98.12 189 CYS A C 1
ATOM 1395 O O . CYS A 1 189 ? 5.798 1.678 -1.037 1.00 98.12 189 CYS A O 1
ATOM 1397 N N . SER A 1 190 ? 4.996 2.285 0.983 1.00 96.88 190 SER A N 1
ATOM 1398 C CA . SER A 1 190 ? 6.242 2.134 1.725 1.00 96.88 190 SER A CA 1
ATOM 1399 C C . SER A 1 190 ? 6.648 0.661 1.818 1.00 96.88 190 SER A C 1
ATOM 1401 O O . SER A 1 190 ? 5.912 -0.239 1.413 1.00 96.88 190 SER A O 1
ATOM 1403 N N . HIS A 1 191 ? 7.842 0.415 2.353 1.00 92.88 191 HIS A N 1
ATOM 1404 C CA . HIS A 1 191 ? 8.461 -0.901 2.286 1.00 92.88 191 HIS A CA 1
ATOM 1405 C C . HIS A 1 191 ? 7.607 -2.029 2.899 1.00 92.88 191 HIS A C 1
ATOM 1407 O O . HIS A 1 191 ? 7.332 -2.073 4.106 1.00 92.88 191 HIS A O 1
ATOM 1413 N N . ILE A 1 192 ? 7.236 -2.971 2.033 1.00 92.25 192 ILE A N 1
ATOM 1414 C CA . ILE A 1 192 ? 6.544 -4.221 2.342 1.00 92.25 192 ILE A CA 1
ATOM 1415 C C . ILE A 1 192 ? 7.350 -5.391 1.777 1.00 92.25 192 ILE A C 1
ATOM 1417 O O . ILE A 1 192 ? 8.066 -5.253 0.784 1.00 92.25 192 ILE A O 1
ATOM 1421 N N . GLY A 1 193 ? 7.198 -6.554 2.403 1.00 86.50 193 GLY A N 1
ATOM 1422 C CA . GLY A 1 193 ? 7.913 -7.761 2.013 1.00 86.50 193 GLY A CA 1
ATOM 1423 C C . GLY A 1 193 ? 9.402 -7.686 2.344 1.00 86.50 193 GLY A C 1
ATOM 1424 O O . GLY A 1 193 ? 9.840 -6.858 3.139 1.00 86.50 193 GLY A O 1
ATOM 1425 N N . GLY A 1 194 ? 10.174 -8.603 1.769 1.00 87.75 194 GLY A N 1
ATOM 1426 C CA . GLY A 1 194 ? 11.630 -8.610 1.884 1.00 87.75 194 GLY A CA 1
ATOM 1427 C C . GLY A 1 194 ? 12.279 -7.964 0.664 1.00 87.75 194 GLY A C 1
ATOM 1428 O O . GLY A 1 194 ? 11.776 -8.108 -0.450 1.00 87.75 194 GLY A O 1
ATOM 1429 N N . HIS A 1 195 ? 13.440 -7.330 0.849 1.00 87.75 195 HIS A N 1
ATOM 1430 C CA . HIS A 1 195 ? 14.220 -6.721 -0.242 1.00 87.75 195 HIS A CA 1
ATOM 1431 C C . HIS A 1 195 ? 14.603 -7.759 -1.321 1.00 87.75 195 HIS A C 1
ATOM 1433 O O . HIS A 1 195 ? 14.654 -7.468 -2.517 1.00 87.75 195 HIS A O 1
ATOM 1439 N N . LYS A 1 196 ? 14.821 -9.021 -0.913 1.00 88.44 196 LYS A N 1
ATOM 1440 C CA . LYS A 1 196 ? 15.073 -10.147 -1.829 1.00 88.44 196 LYS A CA 1
ATOM 1441 C C . LYS A 1 196 ? 13.905 -10.395 -2.795 1.00 88.44 196 LYS A C 1
ATOM 1443 O O . LYS A 1 196 ? 14.143 -10.823 -3.917 1.00 88.44 196 LYS A O 1
ATOM 1448 N N . TYR A 1 197 ? 12.677 -10.101 -2.369 1.00 88.62 197 TYR A N 1
ATOM 1449 C CA . TYR A 1 197 ? 11.426 -10.355 -3.092 1.00 88.62 197 TYR A CA 1
ATOM 1450 C C . TYR A 1 197 ? 10.938 -9.149 -3.914 1.00 88.62 197 TYR A C 1
ATOM 1452 O O . TYR A 1 197 ? 9.839 -9.193 -4.457 1.00 88.62 197 TYR A O 1
ATOM 1460 N N . ALA A 1 198 ? 11.729 -8.071 -3.999 1.00 90.50 198 ALA A N 1
ATOM 1461 C CA . ALA A 1 198 ? 11.328 -6.803 -4.608 1.00 90.50 198 ALA A CA 1
ATOM 1462 C C . ALA A 1 198 ? 10.678 -6.950 -5.998 1.00 90.50 198 ALA A C 1
ATOM 1464 O O . ALA A 1 198 ? 11.007 -7.836 -6.785 1.00 90.50 198 ALA A O 1
ATOM 1465 N N . GLY A 1 199 ? 9.749 -6.042 -6.289 1.00 88.44 199 GLY A N 1
ATOM 1466 C CA . GLY A 1 199 ? 8.521 -6.424 -6.989 1.00 88.44 199 GLY A CA 1
ATOM 1467 C C . GLY A 1 199 ? 7.474 -6.927 -5.990 1.00 88.44 199 GLY A C 1
ATOM 1468 O O . GLY A 1 199 ? 6.771 -7.892 -6.262 1.00 88.44 199 GLY A O 1
ATOM 1469 N N . ASN A 1 200 ? 7.436 -6.319 -4.798 1.00 92.00 200 ASN A N 1
ATOM 1470 C CA . ASN A 1 200 ? 6.504 -6.676 -3.734 1.00 92.00 200 ASN A CA 1
ATOM 1471 C C . ASN A 1 200 ? 5.172 -5.956 -3.949 1.00 92.00 200 ASN A C 1
ATOM 1473 O O . ASN A 1 200 ? 5.159 -4.737 -4.146 1.00 92.00 200 ASN A O 1
ATOM 1477 N N . ALA A 1 201 ? 4.072 -6.693 -3.843 1.00 91.44 201 ALA A N 1
ATOM 1478 C CA . ALA A 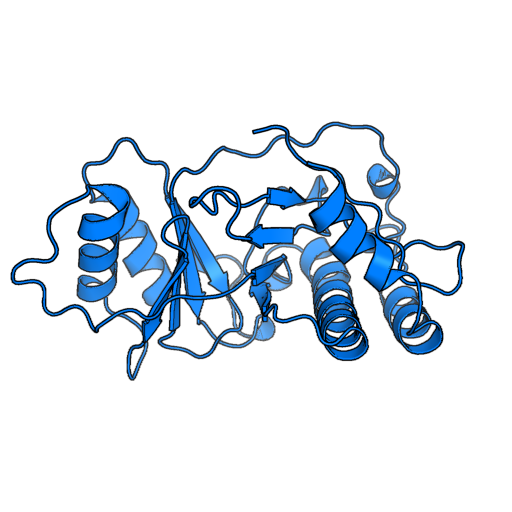1 201 ? 2.727 -6.142 -3.879 1.00 91.44 201 ALA A CA 1
ATOM 1479 C C . ALA A 1 201 ? 1.817 -6.838 -2.860 1.00 91.44 201 ALA A C 1
ATOM 1481 O O . ALA A 1 201 ? 2.049 -7.989 -2.497 1.00 91.44 201 ALA A O 1
ATOM 1482 N N . ILE A 1 202 ? 0.774 -6.151 -2.402 1.00 90.56 202 ILE A N 1
ATOM 1483 C CA . ILE A 1 202 ? -0.315 -6.744 -1.619 1.00 90.56 202 ILE A CA 1
ATOM 1484 C C . ILE A 1 202 ? -1.622 -6.401 -2.313 1.00 90.56 202 ILE A C 1
ATOM 1486 O O . ILE A 1 202 ? -1.858 -5.236 -2.639 1.00 90.56 202 ILE A O 1
ATOM 1490 N N . ILE A 1 203 ? -2.473 -7.401 -2.516 1.00 88.88 203 ILE A N 1
ATOM 1491 C CA . ILE A 1 203 ? -3.802 -7.213 -3.094 1.00 88.88 203 ILE A CA 1
ATOM 1492 C C . ILE A 1 203 ? -4.848 -7.436 -2.012 1.00 88.88 203 ILE A C 1
ATOM 1494 O O . ILE A 1 203 ? -4.927 -8.503 -1.406 1.00 88.88 203 ILE A O 1
ATOM 1498 N N . PHE A 1 204 ? -5.683 -6.431 -1.801 1.00 88.06 204 PHE A N 1
ATOM 1499 C CA . PHE A 1 204 ? -6.875 -6.519 -0.976 1.00 88.06 204 PHE A CA 1
ATOM 1500 C C . PHE A 1 204 ? -8.077 -6.613 -1.896 1.00 88.06 204 PHE A C 1
ATOM 1502 O O . PHE A 1 204 ? -8.415 -5.655 -2.579 1.00 88.06 204 PHE A O 1
ATOM 1509 N N . ALA A 1 205 ? -8.740 -7.759 -1.911 1.00 81.06 205 ALA A N 1
ATOM 1510 C CA . ALA A 1 205 ? -10.015 -7.933 -2.583 1.00 81.06 205 ALA A CA 1
ATOM 1511 C C . ALA A 1 205 ? -10.960 -8.623 -1.605 1.00 81.06 205 ALA A C 1
ATOM 1513 O O . ALA A 1 205 ? -10.580 -9.612 -0.978 1.00 81.06 205 ALA A O 1
ATOM 1514 N N . ALA A 1 206 ? -12.180 -8.106 -1.467 1.00 66.75 206 ALA A N 1
ATOM 1515 C CA . ALA A 1 206 ? -13.201 -8.739 -0.647 1.00 66.75 206 ALA A CA 1
ATOM 1516 C C . ALA A 1 206 ? -13.576 -10.097 -1.260 1.00 66.75 206 ALA A C 1
ATOM 1518 O O . ALA A 1 206 ? -14.414 -10.200 -2.154 1.00 66.75 206 ALA A O 1
ATOM 1519 N N . ARG A 1 207 ? -12.923 -11.152 -0.784 1.00 58.91 207 ARG A N 1
ATOM 1520 C CA . ARG A 1 207 ? -13.379 -12.534 -0.913 1.00 58.91 207 ARG A CA 1
ATOM 1521 C C . ARG A 1 207 ? -14.143 -12.831 0.377 1.00 58.91 207 ARG A C 1
ATOM 1523 O O . ARG A 1 207 ? -13.809 -12.260 1.404 1.00 58.91 207 ARG A O 1
ATOM 1530 N N . ASP A 1 208 ? -15.250 -13.569 0.302 1.00 52.53 208 ASP A N 1
ATOM 1531 C CA . ASP A 1 208 ? -15.951 -14.157 1.465 1.00 52.53 208 ASP A CA 1
ATOM 1532 C C . ASP A 1 208 ? -16.236 -13.273 2.713 1.00 52.53 208 ASP A C 1
ATOM 1534 O O . ASP A 1 208 ? -16.501 -13.793 3.797 1.00 52.53 208 ASP A O 1
ATOM 1538 N N . ARG A 1 209 ? -16.330 -11.944 2.541 1.00 50.97 209 ARG A N 1
ATOM 1539 C CA . ARG A 1 209 ? -16.513 -10.916 3.592 1.00 50.97 209 ARG A CA 1
ATOM 1540 C C . ARG A 1 209 ? -15.261 -10.594 4.429 1.00 50.97 209 ARG A C 1
ATOM 1542 O O . ARG A 1 209 ? -15.390 -9.844 5.396 1.00 50.97 209 ARG A O 1
ATOM 1549 N N . GLN A 1 210 ? -14.062 -11.069 4.070 1.00 57.31 210 GLN A N 1
ATOM 1550 C CA . GLN A 1 210 ? -12.796 -10.636 4.689 1.00 57.31 210 GLN A CA 1
ATOM 1551 C C . GLN A 1 210 ? -11.671 -10.436 3.661 1.00 57.31 210 GLN A C 1
ATOM 1553 O O . GLN A 1 210 ? -11.284 -11.344 2.938 1.00 57.31 210 GLN A O 1
ATOM 1558 N N . SER A 1 211 ? -11.064 -9.246 3.647 1.00 67.75 211 SER A N 1
ATOM 1559 C CA . SER A 1 211 ? -9.918 -8.932 2.781 1.00 67.75 211 SER A CA 1
ATOM 1560 C C . SER A 1 211 ? -8.603 -8.998 3.568 1.00 67.75 211 SER A C 1
ATOM 1562 O O . SER A 1 211 ? -8.135 -7.995 4.098 1.00 67.75 211 SER A O 1
ATOM 1564 N N . ARG A 1 212 ? -8.015 -10.190 3.722 1.00 69.06 212 ARG A N 1
ATOM 1565 C CA . ARG A 1 212 ? -6.812 -10.391 4.566 1.00 69.06 212 ARG A CA 1
ATOM 1566 C C . ARG A 1 212 ? -5.478 -10.020 3.900 1.00 69.06 212 ARG A C 1
ATOM 1568 O O . ARG A 1 212 ? -4.456 -10.029 4.575 1.00 69.06 212 ARG A O 1
ATOM 1575 N N . GLY A 1 213 ? -5.499 -9.642 2.622 1.00 79.81 213 GLY A N 1
ATOM 1576 C CA . GLY A 1 213 ? -4.316 -9.246 1.860 1.00 79.81 213 GLY A CA 1
ATOM 1577 C C . GLY A 1 213 ? -3.555 -10.442 1.288 1.00 79.81 213 GLY A C 1
ATOM 1578 O O . GLY A 1 213 ? -2.917 -11.195 2.021 1.00 79.81 213 GLY A O 1
ATOM 1579 N N . ASP A 1 214 ? -3.583 -10.584 -0.034 1.00 83.12 214 ASP A N 1
ATOM 1580 C CA . ASP A 1 214 ? -2.778 -11.555 -0.773 1.00 83.12 214 ASP A CA 1
ATOM 1581 C C . ASP A 1 214 ? -1.395 -10.940 -1.032 1.00 83.12 214 ASP A C 1
ATOM 1583 O O . ASP A 1 214 ? -1.287 -9.905 -1.691 1.00 83.12 214 ASP A O 1
ATOM 1587 N N . TRP A 1 215 ? -0.335 -11.543 -0.488 1.00 84.81 215 TRP A N 1
ATOM 1588 C CA . TRP A 1 215 ? 1.031 -11.026 -0.605 1.00 84.81 215 TRP A CA 1
ATOM 1589 C C . TRP A 1 215 ? 1.767 -11.625 -1.797 1.00 84.81 215 TRP A C 1
ATOM 1591 O O . TRP A 1 215 ? 1.865 -12.847 -1.933 1.00 84.81 215 TRP A O 1
ATOM 1601 N N . PHE A 1 216 ? 2.372 -10.747 -2.588 1.00 85.38 216 PHE A N 1
ATOM 1602 C CA . PHE A 1 216 ? 3.134 -11.074 -3.779 1.00 85.38 216 PHE A CA 1
ATOM 1603 C C . PHE A 1 216 ? 4.547 -10.511 -3.702 1.00 85.38 216 PHE A C 1
ATOM 1605 O O . PHE A 1 216 ? 4.795 -9.445 -3.141 1.00 85.38 216 PHE A O 1
ATOM 1612 N N . GLY A 1 217 ? 5.469 -11.226 -4.325 1.00 86.31 217 GLY A N 1
ATOM 1613 C CA . GLY A 1 217 ? 6.850 -10.822 -4.520 1.00 86.31 217 GLY A CA 1
ATOM 1614 C C . GLY A 1 217 ? 7.380 -11.453 -5.795 1.00 86.31 217 GLY A C 1
ATOM 1615 O O . GLY A 1 217 ? 6.736 -12.327 -6.390 1.00 86.31 217 GLY A O 1
ATOM 1616 N N . TYR A 1 218 ? 8.534 -10.962 -6.235 1.00 86.50 218 TYR A N 1
ATOM 1617 C CA . TYR A 1 218 ? 9.076 -11.219 -7.568 1.00 86.50 218 TYR A CA 1
ATOM 1618 C C . TYR A 1 218 ? 8.111 -10.837 -8.696 1.00 86.50 218 TYR A C 1
ATOM 1620 O O . TYR A 1 218 ? 8.230 -11.361 -9.802 1.00 86.50 218 TYR A O 1
ATOM 1628 N N . VAL A 1 219 ? 7.164 -9.924 -8.437 1.00 86.06 219 VAL A N 1
ATOM 1629 C CA . VAL A 1 219 ? 6.251 -9.443 -9.471 1.00 86.06 219 VAL A CA 1
ATOM 1630 C C . VAL A 1 219 ? 7.094 -8.771 -10.542 1.00 86.06 219 VAL A C 1
ATOM 1632 O O . VAL A 1 219 ? 7.800 -7.793 -10.280 1.00 86.06 219 VAL A O 1
ATOM 1635 N N . LYS A 1 220 ? 7.016 -9.308 -11.753 1.00 82.81 220 LYS A N 1
ATOM 1636 C CA . LYS A 1 220 ? 7.604 -8.698 -12.934 1.00 82.81 220 LYS A CA 1
ATOM 1637 C C . LYS A 1 220 ? 6.656 -8.815 -14.117 1.00 82.81 220 LYS A C 1
ATOM 1639 O O . LYS A 1 220 ? 5.886 -9.774 -14.203 1.00 82.81 220 LYS A O 1
ATOM 1644 N N . PRO A 1 221 ? 6.753 -7.875 -15.054 1.00 74.12 221 PRO A N 1
ATOM 1645 C CA . PRO A 1 221 ? 6.125 -8.037 -16.350 1.00 74.12 221 PRO A CA 1
ATOM 1646 C C . PRO A 1 221 ? 6.785 -9.202 -17.158 1.00 74.12 221 PRO A C 1
ATOM 1648 O O . PRO A 1 221 ? 8.013 -9.268 -17.242 1.00 74.12 221 PRO A O 1
ATOM 1651 N N . ASP A 1 222 ? 6.016 -10.091 -17.807 1.00 65.19 222 ASP A N 1
ATOM 1652 C CA . ASP A 1 222 ? 6.475 -11.282 -18.577 1.00 65.19 222 ASP A CA 1
ATOM 1653 C C . ASP A 1 222 ? 7.031 -10.950 -19.971 1.00 65.19 222 ASP A C 1
ATOM 1655 O O . ASP A 1 222 ? 6.441 -10.160 -20.707 1.00 65.19 222 ASP A O 1
ATOM 1659 N N . ARG A 1 223 ? 8.165 -11.544 -20.349 1.00 51.84 223 ARG A N 1
ATOM 1660 C CA . ARG A 1 223 ? 8.961 -11.208 -21.541 1.00 51.84 223 ARG A CA 1
ATOM 1661 C C . ARG A 1 223 ? 8.390 -11.735 -22.873 1.00 51.84 223 ARG A C 1
ATOM 1663 O O . ARG A 1 223 ? 8.862 -11.279 -23.910 1.00 51.84 223 ARG A O 1
ATOM 1670 N N . GLY A 1 224 ? 7.426 -12.664 -22.871 1.00 40.94 224 GLY A N 1
ATOM 1671 C CA . GLY A 1 224 ? 7.145 -13.511 -24.044 1.00 40.94 224 GLY A CA 1
ATOM 1672 C C . GLY A 1 224 ? 5.996 -13.126 -24.987 1.00 40.94 224 GLY A C 1
ATOM 1673 O O . GLY A 1 224 ? 6.060 -13.484 -26.158 1.00 40.94 224 GLY A O 1
ATOM 1674 N N . HIS A 1 225 ? 4.951 -12.420 -24.539 1.00 37.78 225 HIS A N 1
ATOM 1675 C CA . HIS A 1 225 ? 3.641 -12.554 -25.212 1.00 37.78 225 HIS A CA 1
ATOM 1676 C C . HIS A 1 225 ? 2.969 -11.275 -25.717 1.00 37.78 225 HIS A C 1
ATOM 1678 O O . HIS A 1 225 ? 1.769 -11.289 -25.959 1.00 37.78 225 HIS A O 1
ATOM 1684 N N . GLY A 1 226 ? 3.675 -10.148 -25.861 1.00 35.81 226 GLY A N 1
ATOM 1685 C CA . GLY A 1 226 ? 3.040 -8.901 -26.330 1.00 35.81 226 GLY A CA 1
ATOM 1686 C C . GLY A 1 226 ? 1.886 -8.391 -25.440 1.00 35.81 226 GLY A C 1
ATOM 1687 O O . GLY A 1 226 ? 1.290 -7.371 -25.747 1.00 35.81 226 GLY A O 1
ATOM 1688 N N . ALA A 1 227 ? 1.610 -9.054 -24.319 1.00 36.22 227 ALA A N 1
ATOM 1689 C CA . ALA A 1 227 ? 0.647 -8.709 -23.288 1.00 36.22 227 ALA A CA 1
ATOM 1690 C C . ALA A 1 227 ? 1.377 -8.666 -21.938 1.00 36.22 227 ALA A C 1
ATOM 1692 O O . ALA A 1 227 ? 2.395 -9.348 -21.751 1.00 36.22 227 ALA A O 1
ATOM 1693 N N . ALA A 1 228 ? 0.895 -7.862 -20.990 1.00 40.72 228 ALA A N 1
ATOM 1694 C CA . ALA A 1 228 ? 1.424 -7.842 -19.631 1.00 40.72 228 ALA A CA 1
ATOM 1695 C C . ALA A 1 228 ? 0.966 -9.096 -18.867 1.00 40.72 228 ALA A C 1
ATOM 1697 O O . ALA A 1 228 ? 0.100 -9.047 -18.002 1.00 40.72 228 ALA A O 1
ATOM 1698 N N . VAL A 1 229 ? 1.556 -10.249 -19.185 1.00 45.19 229 VAL A N 1
ATOM 1699 C CA . VAL A 1 229 ? 1.454 -11.429 -18.321 1.00 45.19 229 VAL A CA 1
ATOM 1700 C C . VAL A 1 229 ? 2.326 -11.168 -17.089 1.00 45.19 229 VAL A C 1
ATOM 1702 O O . VAL A 1 229 ? 3.402 -10.582 -17.193 1.00 45.19 229 VAL A O 1
ATOM 1705 N N . TRP A 1 230 ? 1.850 -11.534 -15.903 1.00 53.12 230 TRP A N 1
ATOM 1706 C CA . TRP A 1 230 ? 2.540 -11.283 -14.639 1.00 53.12 230 TRP A CA 1
ATOM 1707 C C . TRP A 1 230 ? 2.977 -12.603 -14.031 1.00 53.12 230 TRP A C 1
ATOM 1709 O O . TRP A 1 230 ? 2.150 -13.487 -13.813 1.00 53.12 230 TRP A O 1
ATOM 1719 N N . THR A 1 231 ? 4.258 -12.730 -13.701 1.00 56.09 231 THR A N 1
ATOM 1720 C CA . THR A 1 231 ? 4.719 -13.816 -12.832 1.00 56.09 231 THR A CA 1
ATOM 1721 C C . THR A 1 231 ? 4.830 -13.268 -11.425 1.00 56.09 231 THR A C 1
ATOM 1723 O O . THR A 1 231 ? 5.578 -12.321 -11.186 1.00 56.09 231 THR A O 1
ATOM 1726 N N . ALA A 1 232 ? 4.076 -13.846 -10.500 1.00 59.31 232 ALA A N 1
ATOM 1727 C CA . ALA A 1 232 ? 4.131 -13.491 -9.098 1.00 59.31 232 ALA A CA 1
ATOM 1728 C C . ALA A 1 232 ? 4.019 -14.760 -8.267 1.00 59.31 232 ALA A C 1
ATOM 1730 O O . ALA A 1 232 ? 3.249 -15.665 -8.591 1.00 59.31 232 ALA A O 1
ATOM 1731 N N . LYS A 1 233 ? 4.776 -14.821 -7.179 1.00 62.09 233 LYS A N 1
ATOM 1732 C CA . LYS A 1 233 ? 4.596 -15.877 -6.185 1.00 62.09 233 LYS A CA 1
ATOM 1733 C C . LYS A 1 233 ? 3.651 -15.378 -5.107 1.00 62.09 233 LYS A C 1
ATOM 1735 O O . LYS A 1 233 ? 3.595 -14.179 -4.866 1.00 62.09 233 LYS A O 1
ATOM 1740 N N . THR A 1 234 ? 2.966 -16.284 -4.423 1.00 58.31 234 THR A N 1
ATOM 1741 C CA . THR A 1 234 ? 2.126 -15.968 -3.258 1.00 58.31 234 THR A CA 1
ATOM 1742 C C . THR A 1 234 ? 2.635 -16.706 -2.030 1.00 58.31 234 THR A C 1
ATOM 1744 O O . THR A 1 234 ? 3.049 -17.863 -2.145 1.00 58.31 234 THR A O 1
ATOM 1747 N N . SER A 1 235 ? 2.550 -16.108 -0.841 1.00 51.00 235 SER A N 1
ATOM 1748 C CA . SER A 1 235 ? 2.579 -16.921 0.383 1.00 51.00 235 SER A CA 1
ATOM 1749 C C . SER A 1 235 ? 1.234 -17.625 0.546 1.00 51.00 235 SER A C 1
ATOM 1751 O O . SER A 1 235 ? 0.198 -16.969 0.458 1.00 51.00 235 SER A O 1
ATOM 1753 N N . LYS A 1 236 ? 1.233 -18.933 0.823 1.00 39.88 236 LYS A N 1
ATOM 1754 C CA . LYS A 1 236 ? 0.039 -19.574 1.388 1.00 39.88 236 LYS A CA 1
ATOM 1755 C C . LYS A 1 236 ? -0.143 -19.015 2.801 1.00 39.88 236 LYS A C 1
ATOM 1757 O O . LYS A 1 236 ? 0.776 -19.148 3.607 1.00 39.88 236 LYS A O 1
ATOM 1762 N N . THR A 1 237 ? -1.252 -18.322 3.038 1.00 37.62 237 THR A N 1
ATOM 1763 C CA . THR A 1 237 ? -1.714 -17.967 4.385 1.00 37.62 237 THR A CA 1
ATOM 1764 C C . THR A 1 237 ? -2.259 -19.187 5.110 1.00 37.62 237 THR A C 1
ATOM 1766 O O . THR A 1 237 ? -2.719 -20.133 4.427 1.00 37.62 237 THR A O 1
#

Radius of gyration: 17.76 Å; chains: 1; bounding box: 41×38×50 Å